Protein AF-0000000076531341 (afdb_homodimer)

Structure (mmCIF, N/CA/C/O backbone):
data_AF-0000000076531341-model_v1
#
loop_
_entity.id
_entity.type
_entity.pdbx_description
1 polymer 'Protein FAM180A'
#
loop_
_atom_site.group_PDB
_atom_site.id
_atom_site.type_symbol
_atom_site.label_atom_id
_atom_site.label_alt_id
_atom_site.label_comp_id
_atom_site.label_asym_id
_atom_site.label_entity_id
_atom_site.label_seq_id
_atom_site.pdbx_PDB_ins_code
_atom_site.Cartn_x
_atom_site.Cartn_y
_atom_site.Cartn_z
_atom_site.occupancy
_atom_site.B_iso_or_equiv
_atom_site.auth_seq_id
_atom_site.auth_comp_id
_atom_site.auth_asym_id
_atom_site.auth_atom_id
_atom_site.pdbx_PDB_model_num
ATOM 1 N N . MET A 1 1 ? -15.203 -14.797 -16.625 1 27.45 1 MET A N 1
ATOM 2 C CA . MET A 1 1 ? -15.539 -13.656 -15.781 1 27.45 1 MET A CA 1
ATOM 3 C C . MET A 1 1 ? -14.305 -13.125 -15.055 1 27.45 1 MET A C 1
ATOM 5 O O . MET A 1 1 ? -13.484 -13.906 -14.57 1 27.45 1 MET A O 1
ATOM 9 N N . PRO A 1 2 ? -13.742 -12.055 -15.398 1 36.19 2 PRO A N 1
ATOM 10 C CA . PRO A 1 2 ? -12.453 -11.633 -14.852 1 36.19 2 PRO A CA 1
ATOM 11 C C . PRO A 1 2 ? -12.398 -11.727 -13.328 1 36.19 2 PRO A C 1
ATOM 13 O O . PRO A 1 2 ? -13.398 -11.484 -12.656 1 36.19 2 PRO A O 1
ATOM 16 N N . LEU A 1 3 ? -11.82 -12.75 -12.789 1 38.12 3 LEU A N 1
ATOM 17 C CA . LEU A 1 3 ? -11.805 -13.102 -11.375 1 38.12 3 LEU A CA 1
ATOM 18 C C . LEU A 1 3 ? -11.609 -11.859 -10.508 1 38.12 3 LEU A C 1
ATOM 20 O O . LEU A 1 3 ? -10.703 -11.062 -10.758 1 38.12 3 LEU A O 1
ATOM 24 N N . ASN A 1 4 ? -12.711 -11.18 -10.305 1 45.56 4 ASN A N 1
ATOM 25 C CA . ASN A 1 4 ? -12.719 -10.148 -9.273 1 45.56 4 ASN A CA 1
ATOM 26 C C . ASN A 1 4 ? -12.055 -10.633 -7.988 1 45.56 4 ASN A C 1
ATOM 28 O O . ASN A 1 4 ? -12.664 -11.344 -7.195 1 45.56 4 ASN A O 1
ATOM 32 N N . PRO A 1 5 ? -10.875 -11.086 -8.062 1 47.47 5 PRO A N 1
ATOM 33 C CA . PRO A 1 5 ? -10.406 -11.781 -6.863 1 47.47 5 PRO A CA 1
ATOM 34 C C . PRO A 1 5 ? -10.688 -10.992 -5.582 1 47.47 5 PRO A C 1
ATOM 36 O O . PRO A 1 5 ? -10.055 -9.961 -5.336 1 47.47 5 PRO A O 1
ATOM 39 N N . VAL A 1 6 ? -11.914 -10.805 -5.375 1 51.41 6 VAL A N 1
ATOM 40 C CA . VAL A 1 6 ? -12.211 -10.383 -4.008 1 51.41 6 VAL A CA 1
ATOM 41 C C . VAL A 1 6 ? -11.289 -11.117 -3.029 1 51.41 6 VAL A C 1
ATOM 43 O O . VAL A 1 6 ? -11.328 -12.344 -2.939 1 51.41 6 VAL A O 1
ATOM 46 N N . LEU A 1 7 ? -10.156 -10.797 -2.963 1 53.03 7 LEU A N 1
ATOM 47 C CA . LEU A 1 7 ? -9.227 -11.383 -2.006 1 53.03 7 LEU A CA 1
ATOM 48 C C . LEU A 1 7 ? -9.812 -11.367 -0.597 1 53.03 7 LEU A C 1
ATOM 50 O O . LEU A 1 7 ? -9.266 -11.992 0.315 1 53.03 7 LEU A O 1
ATOM 54 N N . GLN A 1 8 ? -11.07 -10.664 -0.523 1 54.44 8 GLN A N 1
ATOM 55 C CA . GLN A 1 8 ? -11.562 -10.469 0.835 1 54.44 8 GLN A CA 1
ATOM 56 C C . GLN A 1 8 ? -12.43 -11.641 1.283 1 54.44 8 GLN A C 1
ATOM 58 O O . GLN A 1 8 ? -13.516 -11.445 1.827 1 54.44 8 GLN A O 1
ATOM 63 N N . SER A 1 9 ? -12.047 -12.82 0.971 1 56.94 9 SER A N 1
ATOM 64 C CA . SER A 1 9 ? -12.922 -13.828 1.565 1 56.94 9 SER A CA 1
ATOM 65 C C . SER A 1 9 ? -12.609 -14.023 3.045 1 56.94 9 SER A C 1
ATOM 67 O O . SER A 1 9 ? -13.523 -14.148 3.865 1 56.94 9 SER A O 1
ATOM 69 N N . SER A 1 10 ? -11.258 -14.172 3.363 1 60.06 10 SER A N 1
ATOM 70 C CA . SER A 1 10 ? -10.836 -14.281 4.754 1 60.06 10 SER A CA 1
ATOM 71 C C . SER A 1 10 ? -9.68 -13.344 5.059 1 60.06 10 SER A C 1
ATOM 73 O O . SER A 1 10 ? -8.969 -12.906 4.148 1 60.06 10 SER A O 1
ATOM 75 N N . LEU A 1 11 ? -9.711 -12.953 6.23 1 63.69 11 LEU A N 1
ATOM 76 C CA . LEU A 1 11 ? -8.594 -12.125 6.676 1 63.69 11 LEU A CA 1
ATOM 77 C C . LEU A 1 11 ? -7.262 -12.812 6.387 1 63.69 11 LEU A C 1
ATOM 79 O O . LEU A 1 11 ? -6.293 -12.156 5.992 1 63.69 11 LEU A O 1
ATOM 83 N N . GLU A 1 12 ? -7.309 -14.102 6.504 1 67.19 12 GLU A N 1
ATOM 84 C CA . GLU A 1 12 ? -6.094 -14.875 6.27 1 67.19 12 GLU A CA 1
ATOM 85 C C . GLU A 1 12 ? -5.621 -14.734 4.824 1 67.19 12 GLU A C 1
ATOM 87 O O . GLU A 1 12 ? -4.426 -14.609 4.566 1 67.19 12 GLU A O 1
ATOM 92 N N . GLU A 1 13 ? 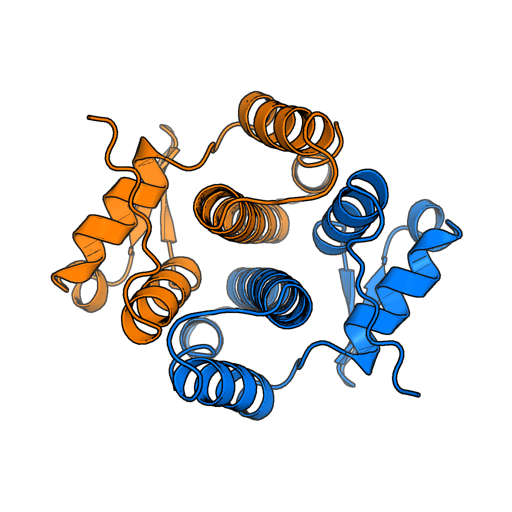-6.602 -14.719 4.008 1 70.25 13 GLU A N 1
ATOM 93 C CA . GLU A 1 13 ? -6.254 -14.594 2.596 1 70.25 13 GLU A CA 1
ATOM 94 C C . GLU A 1 13 ? -5.723 -13.203 2.279 1 70.25 13 GLU A C 1
ATOM 96 O O . GLU A 1 13 ? -4.77 -13.055 1.51 1 70.25 13 GLU A O 1
ATOM 101 N N . VAL A 1 14 ? -6.32 -12.281 2.904 1 68.19 14 VAL A N 1
ATOM 102 C CA . VAL A 1 14 ? -5.879 -10.906 2.707 1 68.19 14 VAL A CA 1
ATOM 103 C C . VAL A 1 14 ? -4.469 -10.727 3.27 1 68.19 14 VAL A C 1
ATOM 105 O O . VAL A 1 14 ? -3.607 -10.125 2.627 1 68.19 14 VAL A O 1
ATOM 108 N N . GLU A 1 15 ? -4.25 -11.32 4.371 1 74.06 15 GLU A N 1
ATOM 109 C CA . GLU A 1 15 ? -2.93 -11.266 4.992 1 74.06 15 GLU A CA 1
ATOM 110 C C . GLU A 1 15 ? -1.874 -11.922 4.113 1 74.06 15 GLU A C 1
ATOM 112 O O . GLU A 1 15 ? -0.758 -11.414 3.98 1 74.06 15 GLU A O 1
ATOM 117 N N . LEU A 1 16 ? -2.232 -13.031 3.578 1 76.38 16 LEU A N 1
ATOM 118 C CA . LEU A 1 16 ? -1.299 -13.727 2.697 1 76.38 16 LEU A CA 1
ATOM 119 C C . LEU A 1 16 ? -0.998 -12.891 1.459 1 76.38 16 LEU A C 1
ATOM 121 O O . LEU A 1 16 ? 0.148 -12.828 1.006 1 76.38 16 LEU A O 1
ATOM 125 N N . LEU A 1 17 ? -2.037 -12.203 0.944 1 74.81 17 LEU A N 1
ATOM 126 C CA . LEU A 1 17 ? -1.825 -11.344 -0.217 1 74.81 17 LEU A CA 1
ATOM 127 C C . LEU A 1 17 ? -0.854 -10.219 0.112 1 74.81 17 LEU A C 1
ATOM 129 O O . LEU A 1 17 ? 0.03 -9.898 -0.688 1 74.81 17 LEU A O 1
ATOM 133 N N . TYR A 1 18 ? -1.063 -9.789 1.271 1 75.62 18 TYR A N 1
ATOM 134 C CA . TYR A 1 18 ? -0.175 -8.711 1.699 1 75.62 18 TYR A CA 1
ATOM 135 C C . TYR A 1 18 ? 1.242 -9.227 1.917 1 75.62 18 TYR A C 1
ATOM 137 O O . TYR A 1 18 ? 2.215 -8.555 1.579 1 75.62 18 TYR A O 1
ATOM 145 N N . GLU A 1 19 ? 1.38 -10.383 2.418 1 79.25 19 GLU A N 1
ATOM 146 C CA . GLU A 1 19 ? 2.691 -11 2.594 1 79.25 19 GLU A CA 1
ATOM 147 C C . GLU A 1 19 ? 3.402 -11.172 1.255 1 79.25 19 GLU A C 1
ATOM 149 O O . GLU A 1 19 ? 4.602 -10.914 1.144 1 79.25 19 GLU A O 1
ATOM 154 N N . PHE A 1 20 ? 2.686 -11.648 0.313 1 82.81 20 PHE A N 1
ATOM 155 C CA . PHE A 1 20 ? 3.262 -11.828 -1.015 1 82.81 20 PHE A CA 1
ATOM 156 C C . PHE A 1 20 ? 3.693 -10.492 -1.602 1 82.81 20 PHE A C 1
ATOM 158 O O . PHE A 1 20 ? 4.75 -10.391 -2.227 1 82.81 20 PHE A O 1
ATOM 165 N N . LEU A 1 21 ? 2.902 -9.523 -1.338 1 79.69 21 LEU A N 1
ATOM 166 C CA . LEU A 1 21 ? 3.182 -8.203 -1.896 1 79.69 21 LEU A CA 1
ATOM 167 C C . LEU A 1 21 ? 4.453 -7.613 -1.293 1 79.69 21 LEU A C 1
ATOM 169 O O . LEU A 1 21 ? 5.207 -6.922 -1.979 1 79.69 21 LEU A O 1
ATOM 173 N N . LEU A 1 22 ? 4.652 -7.941 -0.034 1 83.56 22 LEU A N 1
ATOM 174 C CA . LEU A 1 22 ? 5.793 -7.367 0.672 1 83.56 22 LEU A CA 1
ATOM 175 C C . LEU A 1 22 ? 7.035 -8.234 0.493 1 83.56 22 LEU A C 1
ATOM 177 O O . LEU A 1 22 ? 8.148 -7.801 0.797 1 83.56 22 LEU A O 1
ATOM 181 N N . ALA A 1 23 ? 6.863 -9.445 -0.074 1 83.38 23 ALA A N 1
ATOM 182 C CA . ALA A 1 23 ? 8 -10.32 -0.34 1 83.38 23 ALA A CA 1
ATOM 183 C C . ALA A 1 23 ? 8.898 -9.734 -1.426 1 83.38 23 ALA A C 1
ATOM 185 O O . ALA A 1 23 ? 8.516 -8.789 -2.117 1 83.38 23 ALA A O 1
ATOM 186 N N . GLU A 1 24 ? 10.023 -10.25 -1.535 1 82.06 24 GLU A N 1
ATOM 187 C CA . GLU A 1 24 ? 10.875 -9.836 -2.645 1 82.06 24 GLU A CA 1
ATOM 188 C C . GLU A 1 24 ? 10.289 -10.258 -3.984 1 82.06 24 GLU A C 1
ATOM 190 O O . GLU A 1 24 ? 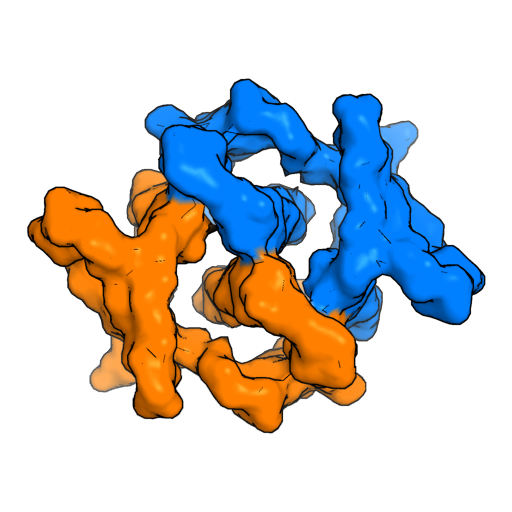10.055 -11.445 -4.219 1 82.06 24 GLU A O 1
ATOM 195 N N . LEU A 1 25 ? 9.961 -9.203 -4.746 1 85 25 LEU A N 1
ATOM 196 C CA . LEU A 1 25 ? 9.305 -9.453 -6.027 1 85 25 LEU A CA 1
ATOM 197 C C . LEU A 1 25 ? 10.273 -9.219 -7.184 1 85 25 LEU A C 1
ATOM 199 O O . LEU A 1 25 ? 11.18 -8.391 -7.082 1 85 25 LEU A O 1
ATOM 203 N N . ASP A 1 26 ? 10.102 -10.031 -8.141 1 87.75 26 ASP A N 1
ATOM 204 C CA . ASP A 1 26 ? 10.727 -9.766 -9.438 1 87.75 26 ASP A CA 1
ATOM 205 C C . ASP A 1 26 ? 9.711 -9.195 -10.422 1 87.75 26 ASP A C 1
ATOM 207 O O . ASP A 1 26 ? 8.609 -9.727 -10.562 1 87.75 26 ASP A O 1
ATOM 211 N N . ILE A 1 27 ? 10.086 -8.047 -10.891 1 89.5 27 ILE A N 1
ATOM 212 C CA . ILE A 1 27 ? 9.258 -7.445 -11.938 1 89.5 27 ILE A CA 1
ATOM 213 C C . ILE A 1 27 ? 10.016 -7.449 -13.258 1 89.5 27 ILE A C 1
ATOM 215 O O . ILE A 1 27 ? 11.023 -6.75 -13.414 1 89.5 27 ILE A O 1
ATOM 219 N N . SER A 1 28 ? 9.547 -8.188 -14.195 1 91.94 28 SER A N 1
ATOM 220 C CA . SER A 1 28 ? 10.219 -8.32 -15.484 1 91.94 28 SER A CA 1
ATOM 221 C C . SER A 1 28 ? 10.016 -7.078 -16.344 1 91.94 28 SER A C 1
ATOM 223 O O . SER A 1 28 ? 9.188 -6.219 -16.031 1 91.94 28 SER A O 1
ATOM 225 N N . PRO A 1 29 ? 10.711 -6.953 -17.406 1 91.31 29 PRO A N 1
ATOM 226 C CA . PRO A 1 29 ? 10.562 -5.801 -18.297 1 91.31 29 PRO A CA 1
ATOM 227 C C . PRO A 1 29 ? 9.156 -5.695 -18.891 1 91.31 29 PRO A C 1
ATOM 229 O O . PRO A 1 29 ? 8.703 -4.598 -19.219 1 91.31 29 PRO A O 1
ATOM 232 N N . ASP A 1 30 ? 8.492 -6.801 -19.031 1 92.81 30 ASP A N 1
ATOM 233 C CA . ASP A 1 30 ? 7.125 -6.793 -19.547 1 92.81 30 ASP A CA 1
ATOM 234 C C . ASP A 1 30 ? 6.121 -6.613 -18.406 1 92.81 30 ASP A C 1
ATOM 236 O O . ASP A 1 30 ? 4.926 -6.875 -18.578 1 92.81 30 ASP A O 1
ATOM 240 N N . LEU A 1 31 ? 6.637 -6.312 -17.234 1 91.06 31 LEU A N 1
ATOM 241 C CA . LEU A 1 31 ? 5.852 -5.922 -16.062 1 91.06 31 LEU A CA 1
ATOM 242 C C . LEU A 1 31 ? 5.137 -7.129 -15.453 1 91.06 31 LEU A C 1
ATOM 244 O O . LEU A 1 31 ? 4.094 -6.98 -14.82 1 91.06 31 LEU A O 1
ATOM 248 N N . GLN A 1 32 ? 5.742 -8.328 -15.773 1 93.94 32 GLN A N 1
ATOM 249 C CA . GLN A 1 32 ? 5.258 -9.516 -15.062 1 93.94 32 GLN A CA 1
ATOM 250 C C . GLN A 1 32 ? 5.84 -9.586 -13.656 1 93.94 32 GLN A C 1
ATOM 252 O O . GLN A 1 32 ? 7.051 -9.445 -13.477 1 93.94 32 GLN A O 1
ATOM 257 N N . ILE A 1 33 ? 4.895 -9.82 -12.695 1 91.44 33 ILE A N 1
ATOM 258 C CA . ILE A 1 33 ? 5.316 -9.875 -11.297 1 91.44 33 ILE A CA 1
ATOM 259 C C . ILE A 1 33 ? 5.422 -11.328 -10.844 1 91.44 33 ILE A C 1
ATOM 261 O O . ILE A 1 33 ? 4.52 -12.133 -11.094 1 91.44 33 ILE A O 1
ATOM 265 N N . SER A 1 34 ? 6.504 -11.609 -10.195 1 91.06 34 SER A N 1
ATOM 266 C CA . SER A 1 34 ? 6.715 -12.93 -9.617 1 91.06 34 SER A CA 1
ATOM 267 C C . SER A 1 34 ? 7.383 -12.836 -8.25 1 91.06 34 SER A C 1
ATOM 269 O O . SER A 1 34 ? 8.008 -11.82 -7.922 1 91.06 34 SER A O 1
ATOM 271 N N . ILE A 1 35 ? 7.164 -13.852 -7.465 1 88.25 35 ILE A N 1
ATOM 272 C CA . ILE A 1 35 ? 7.77 -13.938 -6.141 1 88.25 35 ILE A CA 1
ATOM 273 C C . ILE A 1 35 ? 9.164 -14.555 -6.25 1 88.25 35 ILE A C 1
ATOM 275 O O . ILE A 1 35 ? 9.328 -15.625 -6.832 1 88.25 35 ILE A O 1
ATOM 279 N N . LYS A 1 36 ? 10.133 -13.938 -5.723 1 86.44 36 LYS A N 1
ATOM 280 C CA . LYS A 1 36 ? 11.523 -14.375 -5.859 1 86.44 36 LYS A CA 1
ATOM 281 C C . LYS A 1 36 ? 11.773 -15.664 -5.078 1 86.44 36 LYS A C 1
ATOM 283 O O . LYS A 1 36 ? 12.453 -16.562 -5.562 1 86.44 36 LYS A O 1
ATOM 288 N N . ASP A 1 37 ? 11.203 -15.75 -3.949 1 85.19 37 ASP A N 1
ATOM 289 C CA . ASP A 1 37 ? 11.422 -16.922 -3.102 1 85.19 37 ASP A CA 1
ATOM 290 C C . ASP A 1 37 ? 10.648 -18.125 -3.623 1 85.19 37 ASP A C 1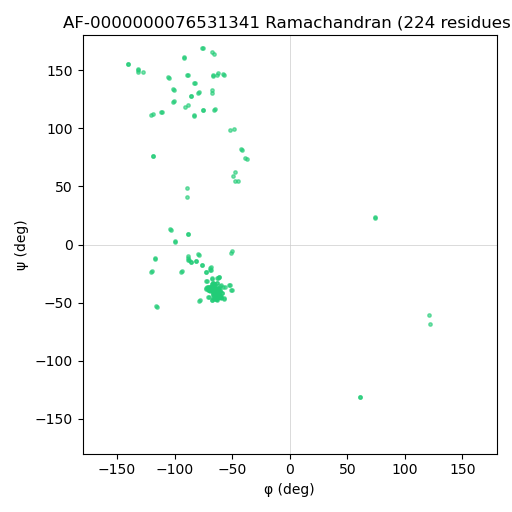
ATOM 292 O O . ASP A 1 37 ? 9.414 -18.141 -3.6 1 85.19 37 ASP A O 1
ATOM 296 N N . GLU A 1 38 ? 11.328 -19.109 -4.023 1 85.75 38 GLU A N 1
ATOM 297 C CA . GLU A 1 38 ? 10.734 -20.281 -4.648 1 85.75 38 GLU A CA 1
ATOM 298 C C . GLU A 1 38 ? 9.797 -21 -3.68 1 85.75 38 GLU A C 1
ATOM 300 O O . GLU A 1 38 ? 8.766 -21.531 -4.086 1 85.75 38 GLU A O 1
ATOM 305 N N . GLU A 1 39 ? 10.273 -21.031 -2.424 1 85.94 39 GLU A N 1
ATOM 306 C CA . GLU A 1 39 ? 9.445 -21.688 -1.419 1 85.94 39 GLU A CA 1
ATOM 307 C C . GLU A 1 39 ? 8.109 -20.969 -1.259 1 85.94 39 GLU A C 1
ATOM 309 O O . GLU A 1 39 ? 7.055 -21.609 -1.254 1 85.94 39 GLU A O 1
ATOM 314 N N . LEU A 1 40 ? 8.109 -19.688 -1.239 1 81.5 40 LEU A N 1
ATOM 315 C CA . LEU A 1 40 ? 6.887 -18.891 -1.148 1 81.5 40 LEU A CA 1
ATOM 316 C C . LEU A 1 40 ? 6.074 -18.984 -2.434 1 81.5 40 LEU A C 1
ATOM 318 O O . LEU A 1 40 ? 4.844 -19.094 -2.391 1 81.5 40 LEU A O 1
ATOM 322 N N . ALA A 1 41 ? 6.75 -19.031 -3.535 1 88.38 41 ALA A N 1
ATOM 323 C CA . ALA A 1 41 ? 6.102 -19.062 -4.84 1 88.38 41 ALA A CA 1
ATOM 324 C C . ALA A 1 41 ? 5.387 -20.391 -5.059 1 88.38 41 ALA A C 1
ATOM 326 O O . ALA A 1 41 ? 4.469 -20.484 -5.875 1 88.38 41 ALA A O 1
ATOM 327 N N . SER A 1 42 ? 5.781 -21.328 -4.32 1 88.25 42 SER A N 1
ATOM 328 C CA . SER A 1 42 ? 5.246 -22.672 -4.523 1 88.25 42 SER A CA 1
ATOM 329 C C . SER A 1 42 ? 3.961 -22.875 -3.73 1 88.25 42 SER A C 1
ATOM 331 O O . SER A 1 42 ? 3.246 -23.859 -3.945 1 88.25 42 SER A O 1
ATOM 333 N N . LEU A 1 43 ? 3.678 -22 -2.82 1 83.88 43 LEU A N 1
ATOM 334 C CA . LEU A 1 43 ? 2.441 -22.109 -2.053 1 83.88 43 LEU A CA 1
ATOM 335 C C . LEU A 1 43 ? 1.225 -22 -2.967 1 83.88 43 LEU A C 1
ATOM 337 O O . LEU A 1 43 ? 1.252 -21.281 -3.969 1 83.88 43 LEU A O 1
ATOM 341 N N . ARG A 1 44 ? 0.204 -22.672 -2.629 1 79.44 44 ARG A N 1
ATOM 342 C CA . ARG A 1 44 ? -1.018 -22.719 -3.426 1 79.44 44 ARG A CA 1
ATOM 343 C C . ARG A 1 44 ? -1.585 -21.312 -3.635 1 79.44 44 ARG A C 1
ATOM 345 O O . ARG A 1 44 ? -2.033 -20.984 -4.734 1 79.44 44 ARG A O 1
ATOM 352 N N . LYS A 1 45 ? -1.444 -20.484 -2.596 1 79.44 45 LYS A N 1
ATOM 353 C CA . LYS A 1 45 ? -2.053 -19.156 -2.652 1 79.44 45 LYS A CA 1
ATOM 354 C C . LYS A 1 45 ? -1.198 -18.188 -3.469 1 79.44 45 LYS A C 1
ATOM 356 O O . LYS A 1 45 ? -1.654 -17.109 -3.834 1 79.44 45 LYS A O 1
ATOM 361 N N . ALA A 1 46 ? -0.031 -18.609 -3.826 1 86.69 46 ALA A N 1
ATOM 362 C CA . ALA A 1 46 ? 0.846 -17.766 -4.625 1 86.69 46 ALA A CA 1
ATOM 363 C C . ALA A 1 46 ? 0.282 -17.547 -6.027 1 86.69 46 ALA A C 1
ATOM 365 O O . ALA A 1 46 ? 0.476 -16.5 -6.629 1 86.69 46 ALA A O 1
ATOM 366 N N . SER A 1 47 ? -0.434 -18.531 -6.461 1 86.19 47 SER A N 1
ATOM 367 C CA . SER A 1 47 ? -1.035 -18.422 -7.789 1 86.19 47 SER A CA 1
ATOM 368 C C . SER A 1 47 ? -2.094 -17.328 -7.832 1 86.19 47 SER A C 1
ATOM 370 O O . SER A 1 47 ? -2.16 -16.562 -8.797 1 86.19 47 SER A O 1
ATOM 372 N N . ASP A 1 48 ? -2.871 -17.281 -6.812 1 81 48 ASP A N 1
ATOM 373 C CA . ASP A 1 48 ? -3.879 -16.234 -6.723 1 81 48 ASP A CA 1
ATOM 374 C C . ASP A 1 48 ? -3.229 -14.852 -6.695 1 81 48 ASP A C 1
ATOM 376 O O . ASP A 1 48 ? -3.705 -13.922 -7.348 1 81 48 ASP A O 1
ATOM 380 N N . PHE A 1 49 ? -2.178 -14.789 -5.934 1 84 49 PHE A N 1
ATOM 381 C CA . PHE A 1 49 ? -1.441 -13.539 -5.859 1 84 49 PHE A CA 1
ATOM 382 C C . PHE A 1 49 ? -0.926 -13.125 -7.234 1 84 49 PHE A C 1
ATOM 384 O O . PHE A 1 49 ? -1.07 -11.977 -7.641 1 84 49 PHE A O 1
ATOM 391 N N . ARG A 1 50 ? -0.384 -14.086 -7.922 1 88.44 50 ARG A N 1
ATOM 392 C CA . ARG A 1 50 ? 0.154 -13.812 -9.25 1 88.44 50 ARG A CA 1
ATOM 393 C C . ARG A 1 50 ? -0.941 -13.336 -10.195 1 88.44 50 ARG A C 1
ATOM 395 O O . ARG A 1 50 ? -0.738 -12.391 -10.969 1 88.44 50 ARG A O 1
ATOM 402 N N . THR A 1 51 ? -2.029 -13.953 -10.055 1 87.12 51 THR A N 1
ATOM 403 C CA . THR A 1 51 ? -3.148 -13.586 -10.914 1 87.12 51 THR A CA 1
ATOM 404 C C . THR A 1 51 ? -3.629 -12.172 -10.602 1 87.12 51 THR A C 1
ATOM 406 O O . THR A 1 51 ? -3.854 -11.367 -11.508 1 87.12 51 THR A O 1
ATOM 409 N N . VAL A 1 52 ? -3.738 -11.844 -9.383 1 84.25 52 VAL A N 1
ATOM 410 C CA . VAL A 1 52 ? -4.207 -10.531 -8.977 1 84.25 52 VAL A CA 1
ATOM 411 C C . VAL A 1 52 ? -3.211 -9.461 -9.422 1 84.25 52 VAL A C 1
ATOM 413 O O . VAL A 1 52 ? -3.596 -8.453 -10.023 1 84.25 52 VAL A O 1
ATOM 416 N N . CYS A 1 53 ? -2.01 -9.734 -9.203 1 86.56 53 CYS A N 1
ATOM 417 C CA . CYS A 1 53 ? -0.978 -8.758 -9.516 1 86.56 53 CYS A CA 1
ATOM 418 C C . CYS A 1 53 ? -0.828 -8.578 -11.023 1 86.56 53 CYS A C 1
ATOM 420 O O . CYS A 1 53 ? -0.598 -7.469 -11.5 1 86.56 53 CYS A O 1
ATOM 422 N N . ASN A 1 54 ? -0.946 -9.633 -11.727 1 91.06 54 ASN A N 1
ATOM 423 C CA . ASN A 1 54 ? -0.609 -9.578 -13.148 1 91.06 54 ASN A CA 1
ATOM 424 C C . ASN A 1 54 ? -1.84 -9.297 -14.008 1 91.06 54 ASN A C 1
ATOM 426 O O . ASN A 1 54 ? -1.731 -8.695 -15.078 1 91.06 54 ASN A O 1
ATOM 430 N N . ASP A 1 55 ? -3.033 -9.625 -13.453 1 88.62 55 ASP A N 1
ATOM 431 C CA . ASP A 1 55 ? -4.199 -9.523 -14.32 1 88.62 55 ASP A CA 1
ATOM 432 C C . ASP A 1 55 ? -5.188 -8.484 -13.797 1 88.62 55 ASP A C 1
ATOM 434 O O . ASP A 1 55 ? -6.094 -8.062 -14.516 1 88.62 55 ASP A O 1
ATOM 438 N N . VAL A 1 56 ? -5.055 -7.988 -12.555 1 84.69 56 VAL A N 1
ATOM 439 C CA . VAL A 1 56 ? -6.109 -7.176 -11.953 1 84.69 56 VAL A CA 1
ATOM 440 C C . VAL A 1 56 ? -5.598 -5.762 -11.711 1 84.69 56 VAL A C 1
ATOM 442 O O . VAL A 1 56 ? -6.242 -4.785 -12.094 1 84.69 56 VAL A O 1
ATOM 445 N N . ILE A 1 57 ? -4.449 -5.594 -11.008 1 89.06 57 ILE A N 1
ATOM 446 C CA . ILE A 1 57 ? -4.012 -4.246 -10.641 1 89.06 57 ILE A CA 1
ATOM 447 C C . ILE A 1 57 ? -3.26 -3.617 -11.812 1 89.06 57 ILE A C 1
ATOM 449 O O . ILE A 1 57 ? -2.523 -4.301 -12.531 1 89.06 57 ILE A O 1
ATOM 453 N N . PRO A 1 58 ? -3.492 -2.371 -12.062 1 91.12 58 PRO A N 1
ATOM 454 C CA . PRO A 1 58 ? -2.707 -1.669 -13.086 1 91.12 58 PRO A CA 1
ATOM 455 C C . PRO A 1 58 ? -1.238 -1.515 -12.695 1 91.12 58 PRO A C 1
ATOM 457 O O . PRO A 1 58 ? -0.927 -1.312 -11.516 1 91.12 58 PRO A O 1
ATOM 460 N N . LYS A 1 59 ? -0.382 -1.592 -13.703 1 91.69 59 LYS A N 1
ATOM 461 C CA . LYS A 1 59 ? 1.046 -1.506 -13.406 1 91.69 59 LYS A CA 1
ATOM 462 C C . LYS A 1 59 ? 1.682 -0.314 -14.117 1 91.69 59 LYS A C 1
ATOM 464 O O . LYS A 1 59 ? 2.795 0.095 -13.781 1 91.69 59 LYS A O 1
ATOM 469 N N . ARG A 1 60 ? 1.074 0.163 -15.195 1 92.88 60 ARG A N 1
ATOM 470 C CA . ARG A 1 60 ? 1.561 1.336 -15.914 1 92.88 60 ARG A CA 1
ATOM 471 C C . ARG A 1 60 ? 0.964 2.617 -15.344 1 92.88 60 ARG A C 1
ATOM 473 O O . ARG A 1 60 ? -0.211 2.648 -14.969 1 92.88 60 ARG A O 1
ATOM 480 N N . ILE A 1 61 ? 1.779 3.564 -15.398 1 91.12 61 ILE A N 1
ATOM 481 C CA . ILE A 1 61 ? 1.411 4.828 -14.773 1 91.12 61 ILE A CA 1
ATOM 482 C C . ILE A 1 61 ? 0.103 5.34 -15.375 1 91.12 61 ILE A C 1
ATOM 484 O O . ILE A 1 61 ? -0.814 5.723 -14.648 1 91.12 61 ILE A O 1
ATOM 488 N N . PRO A 1 62 ? -0.118 5.363 -16.734 1 92.38 62 PRO A N 1
ATOM 489 C CA . PRO A 1 62 ? -1.396 5.863 -17.25 1 92.38 62 PRO A CA 1
ATOM 490 C C . PRO A 1 62 ? -2.592 5.066 -16.734 1 92.38 62 PRO A C 1
ATOM 492 O O . PRO A 1 62 ? -3.66 5.633 -16.484 1 92.38 62 PRO A O 1
ATOM 495 N N . ASP A 1 63 ? -2.406 3.777 -16.562 1 91.94 63 ASP A N 1
ATOM 496 C CA . ASP A 1 63 ? -3.49 2.934 -16.078 1 91.94 63 ASP A CA 1
ATOM 497 C C . ASP A 1 63 ? -3.756 3.193 -14.594 1 91.94 63 ASP A C 1
ATOM 499 O O . ASP A 1 63 ? -4.902 3.148 -14.148 1 91.94 63 ASP A O 1
ATOM 503 N N . ILE A 1 64 ? -2.758 3.398 -13.82 1 90.81 64 ILE A N 1
ATOM 504 C CA . ILE A 1 64 ? -2.889 3.729 -12.398 1 90.81 64 ILE A CA 1
ATOM 505 C C . ILE A 1 64 ? -3.656 5.039 -12.242 1 90.81 64 ILE A C 1
ATOM 507 O O . ILE A 1 64 ? -4.57 5.137 -11.422 1 90.81 64 ILE A O 1
ATOM 511 N N . ARG A 1 65 ? -3.359 5.984 -13.094 1 87.25 65 ARG A N 1
ATOM 512 C CA . ARG A 1 65 ? -4.047 7.273 -13.078 1 87.25 65 ARG A CA 1
ATOM 513 C C . ARG A 1 65 ? -5.52 7.113 -13.438 1 87.25 65 ARG A C 1
ATOM 515 O O . ARG A 1 65 ? -6.379 7.797 -12.875 1 87.25 65 ARG A O 1
ATOM 522 N N . ARG A 1 66 ? -5.77 6.207 -14.289 1 87.25 66 ARG A N 1
ATOM 523 C CA . ARG A 1 66 ? -7.152 5.945 -14.68 1 87.25 66 ARG A CA 1
ATOM 524 C C . ARG A 1 66 ? -7.941 5.344 -13.523 1 87.25 66 ARG A C 1
ATOM 526 O O . ARG A 1 66 ? -9.117 5.668 -13.328 1 87.25 66 ARG A O 1
ATOM 533 N N . LEU A 1 67 ? -7.285 4.445 -12.75 1 84.44 67 LEU A N 1
ATOM 534 C CA . LEU A 1 67 ? -7.918 3.885 -11.562 1 84.44 67 LEU A CA 1
ATOM 535 C C . LEU A 1 67 ? -8.273 4.984 -10.57 1 84.44 67 LEU A C 1
ATOM 537 O O . LEU A 1 67 ? -9.406 5.031 -10.07 1 84.44 67 LEU A O 1
ATOM 541 N N . SER A 1 68 ? -7.328 5.859 -10.367 1 80.12 68 SER A N 1
ATOM 542 C CA . SER A 1 68 ? -7.562 6.965 -9.445 1 80.12 68 SER A CA 1
ATOM 543 C C . SER A 1 68 ? -8.68 7.879 -9.945 1 80.12 68 SER A C 1
ATOM 545 O O . SER A 1 68 ? -9.531 8.305 -9.172 1 80.12 68 SER A O 1
ATOM 547 N N . ALA A 1 69 ? -8.672 8.125 -11.211 1 81.31 69 ALA A N 1
ATOM 548 C CA . ALA A 1 69 ? -9.703 8.977 -11.812 1 81.31 69 ALA A CA 1
ATOM 549 C C . ALA A 1 69 ? -11.086 8.336 -11.68 1 81.31 69 ALA A C 1
ATOM 551 O O . ALA A 1 69 ? -12.07 9.031 -11.414 1 81.31 69 ALA A O 1
ATOM 552 N N . SER A 1 70 ? -11.117 7.055 -11.836 1 78.88 70 SER A N 1
ATOM 553 C CA . SER A 1 70 ? -12.383 6.336 -11.75 1 78.88 70 SER A CA 1
ATOM 554 C C . SER A 1 70 ? -12.93 6.348 -10.328 1 78.88 70 SER A C 1
ATOM 556 O O . SER A 1 70 ? -14.148 6.453 -10.125 1 78.88 70 SER A O 1
ATOM 558 N N . LEU A 1 71 ? -12.109 6.273 -9.297 1 72.19 71 LEU A N 1
ATOM 559 C CA . LEU A 1 71 ? -12.508 6.301 -7.898 1 72.19 71 LEU A CA 1
ATOM 560 C C . LEU A 1 71 ? -13.078 7.668 -7.52 1 72.19 71 LEU A C 1
ATOM 562 O O . LEU A 1 71 ? -14.016 7.758 -6.73 1 72.19 71 LEU A O 1
ATOM 566 N N . SER A 1 72 ? -12.523 8.656 -8.172 1 69.56 72 SER A N 1
ATOM 567 C CA . SER A 1 72 ? -12.945 10.031 -7.879 1 69.56 72 SER A CA 1
ATOM 568 C C . SER A 1 72 ? -14.336 10.312 -8.43 1 69.56 72 SER A C 1
ATOM 570 O O . SER A 1 72 ? -15.031 11.203 -7.945 1 69.56 72 SER A O 1
ATOM 572 N N . SER A 1 73 ? -14.648 9.555 -9.383 1 69.44 73 SER A N 1
ATOM 573 C CA . SER A 1 73 ? -15.938 9.789 -10.031 1 69.44 73 SER A CA 1
ATOM 574 C C . SER A 1 73 ? -17.078 9.156 -9.242 1 69.44 73 SER A C 1
ATOM 576 O O . SER A 1 73 ? -18.25 9.445 -9.5 1 69.44 73 SER A O 1
ATOM 578 N N . HIS A 1 74 ? -16.844 8.273 -8.289 1 61.03 74 HIS A N 1
ATOM 579 C CA . HIS A 1 74 ? -17.859 7.637 -7.461 1 61.03 74 HIS A CA 1
ATOM 580 C C . HIS A 1 74 ? -17.656 7.98 -5.988 1 61.03 74 HIS A C 1
ATOM 582 O O . HIS A 1 74 ? -17.203 7.141 -5.207 1 61.03 74 HIS A O 1
ATOM 588 N N . PRO A 1 75 ? -18.094 9.289 -5.695 1 56.41 75 PRO A N 1
ATOM 589 C CA . PRO A 1 75 ? -17.891 9.75 -4.32 1 56.41 75 PRO A CA 1
ATOM 590 C C . PRO A 1 75 ? -18.766 9 -3.311 1 56.41 75 PRO A C 1
ATOM 592 O O . PRO A 1 75 ? -19.891 8.625 -3.617 1 56.41 75 PRO A O 1
ATOM 595 N N . GLY A 1 76 ? -18.219 8.562 -2.229 1 56.56 76 GLY A N 1
ATOM 596 C CA . GLY A 1 76 ? -19 8.109 -1.089 1 56.56 76 GLY A CA 1
ATOM 597 C C . GLY A 1 76 ? -18.703 6.68 -0.69 1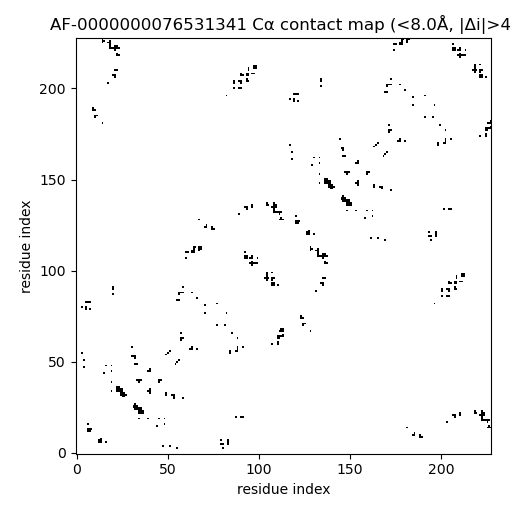 56.56 76 GLY A C 1
ATOM 598 O O . GLY A 1 76 ? -18.469 6.391 0.487 1 56.56 76 GLY A O 1
ATOM 599 N N . VAL A 1 77 ? -19.109 5.691 -1.584 1 57.69 77 VAL A N 1
ATOM 600 C CA . VAL A 1 77 ? -19.016 4.324 -1.084 1 57.69 77 VAL A CA 1
ATOM 601 C C . VAL A 1 77 ? -18.047 3.523 -1.949 1 57.69 77 VAL A C 1
ATOM 603 O O . VAL A 1 77 ? -18.156 3.535 -3.178 1 57.69 77 VAL A O 1
ATOM 606 N N . LEU A 1 78 ? -16.969 3.172 -1.35 1 60.78 78 LEU A N 1
ATOM 607 C CA . LEU A 1 78 ? -16.094 2.273 -2.092 1 60.78 78 LEU A CA 1
ATOM 608 C C . LEU A 1 78 ? -16.469 0.817 -1.843 1 60.78 78 LEU A C 1
ATOM 610 O O . LEU A 1 78 ? -16.688 0.414 -0.698 1 60.78 78 LEU A O 1
ATOM 614 N N . LYS A 1 79 ? -16.797 0.27 -2.988 1 68.06 79 LYS A N 1
ATOM 615 C CA . LYS A 1 79 ? -16.984 -1.177 -2.904 1 68.06 79 LYS A CA 1
ATOM 616 C C . LYS A 1 79 ? -15.719 -1.86 -2.387 1 68.06 79 LYS A C 1
ATOM 618 O O . LYS A 1 79 ? -14.609 -1.338 -2.547 1 68.06 79 LYS A O 1
ATOM 623 N N . LYS A 1 80 ? -15.883 -2.854 -1.706 1 66.62 80 LYS A N 1
ATOM 624 C CA . LYS A 1 80 ? -14.781 -3.623 -1.136 1 66.62 80 LYS A CA 1
ATOM 625 C C . LYS A 1 80 ? -13.742 -3.977 -2.203 1 66.62 80 LYS A C 1
ATOM 627 O O . LYS A 1 80 ? -12.539 -3.896 -1.958 1 66.62 80 LYS A O 1
ATOM 632 N N . GLU A 1 81 ? -14.312 -4.289 -3.365 1 68.56 81 GLU A N 1
ATOM 633 C CA . GLU A 1 81 ? -13.43 -4.668 -4.465 1 68.56 81 GLU A CA 1
ATOM 634 C C . GLU A 1 81 ? -12.57 -3.494 -4.91 1 68.56 81 GLU A C 1
ATOM 636 O O . GLU A 1 81 ? -11.391 -3.668 -5.223 1 68.56 81 GLU A O 1
ATOM 641 N N . ASP A 1 82 ? -13.164 -2.4 -4.887 1 70.25 82 ASP A N 1
ATOM 642 C CA . ASP A 1 82 ? -12.43 -1.203 -5.277 1 70.25 82 ASP A CA 1
ATOM 643 C C . ASP A 1 82 ? -11.398 -0.816 -4.215 1 70.25 82 ASP A C 1
ATOM 645 O O . ASP A 1 82 ? -10.297 -0.374 -4.543 1 70.25 82 ASP A O 1
ATOM 649 N N . PHE A 1 83 ? -11.789 -1.138 -3.064 1 69.31 83 PHE A N 1
ATOM 650 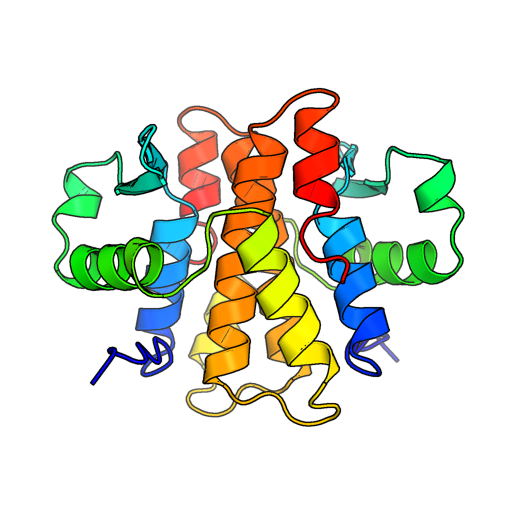C CA . PHE A 1 83 ? -10.867 -0.877 -1.967 1 69.31 83 PHE A CA 1
ATOM 651 C C . PHE A 1 83 ? -9.633 -1.771 -2.072 1 69.31 83 PHE A C 1
ATOM 653 O O . PHE A 1 83 ? -8.5 -1.285 -2.018 1 69.31 83 PHE A O 1
ATOM 660 N N . GLU A 1 84 ? -9.883 -2.998 -2.287 1 70.56 84 GLU A N 1
ATOM 661 C CA . GLU A 1 84 ? -8.781 -3.949 -2.363 1 70.56 84 GLU A CA 1
ATOM 662 C C . GLU A 1 84 ? -7.871 -3.645 -3.549 1 70.56 84 GLU A C 1
ATOM 664 O O . GLU A 1 84 ? -6.645 -3.646 -3.414 1 70.56 84 GLU A O 1
ATOM 669 N N . ARG A 1 85 ? -8.5 -3.32 -4.641 1 76.69 85 ARG A N 1
ATOM 670 C CA . ARG A 1 85 ? -7.75 -2.977 -5.844 1 76.69 85 ARG A CA 1
ATOM 671 C C . ARG A 1 85 ? -6.902 -1.728 -5.621 1 76.69 85 ARG A C 1
ATOM 673 O O . ARG A 1 85 ? -5.742 -1.678 -6.031 1 76.69 85 ARG A O 1
ATOM 680 N N . THR A 1 86 ? -7.488 -0.864 -4.957 1 78.94 86 THR A N 1
ATOM 681 C CA . THR A 1 86 ? -6.777 0.382 -4.688 1 78.94 86 THR A CA 1
ATOM 682 C C . THR A 1 86 ? -5.633 0.152 -3.705 1 78.94 86 THR A C 1
ATOM 684 O O . THR A 1 86 ? -4.512 0.618 -3.928 1 78.94 86 THR A O 1
ATOM 687 N N . ALA A 1 87 ? -5.93 -0.619 -2.627 1 78.5 87 ALA A N 1
ATOM 688 C CA . ALA A 1 87 ? -4.902 -0.884 -1.619 1 78.5 87 ALA A CA 1
ATOM 689 C C . ALA A 1 87 ? -3.713 -1.618 -2.227 1 78.5 87 ALA A C 1
ATOM 691 O O . ALA A 1 87 ? -2.561 -1.253 -1.984 1 78.5 87 ALA A O 1
ATOM 692 N N . LEU A 1 88 ? -3.926 -2.549 -3.111 1 82 88 LEU A N 1
ATOM 693 C CA . LEU A 1 88 ? -2.861 -3.322 -3.74 1 82 88 LEU A CA 1
ATOM 694 C C . LEU A 1 88 ? -2.088 -2.469 -4.738 1 82 88 LEU A C 1
ATOM 696 O O . LEU A 1 88 ? -0.865 -2.588 -4.852 1 82 88 LEU A O 1
ATOM 700 N N . THR A 1 89 ? -2.775 -1.64 -5.41 1 86.44 89 THR A N 1
ATOM 701 C CA . THR A 1 89 ? -2.113 -0.726 -6.332 1 86.44 89 THR A CA 1
ATOM 702 C C . THR A 1 89 ? -1.222 0.255 -5.574 1 86.44 89 THR A C 1
ATOM 704 O O . THR A 1 89 ? -0.115 0.567 -6.02 1 86.44 89 THR A O 1
ATOM 707 N N . LEU A 1 90 ? -1.748 0.661 -4.484 1 86.12 90 LEU A N 1
ATOM 708 C CA . LEU A 1 90 ? -0.958 1.573 -3.664 1 86.12 90 LEU A CA 1
ATOM 709 C C . LEU A 1 90 ? 0.317 0.896 -3.172 1 86.12 90 LEU A C 1
ATOM 711 O O . LEU A 1 90 ? 1.394 1.496 -3.199 1 86.12 90 LEU A O 1
ATOM 715 N N . ALA A 1 91 ? 0.181 -0.3 -2.666 1 86.12 91 ALA A N 1
ATOM 716 C CA . ALA A 1 91 ? 1.363 -1.037 -2.229 1 86.12 91 ALA A CA 1
ATOM 717 C C . ALA A 1 91 ? 2.346 -1.229 -3.379 1 86.12 91 ALA A C 1
ATOM 719 O O . ALA A 1 91 ? 3.555 -1.046 -3.209 1 86.12 91 ALA A O 1
ATOM 720 N N . TYR A 1 92 ? 1.832 -1.539 -4.555 1 87.62 92 TYR A N 1
ATOM 721 C CA . TYR A 1 92 ? 2.664 -1.703 -5.742 1 87.62 92 TYR A CA 1
ATOM 722 C C . TYR A 1 92 ? 3.406 -0.414 -6.07 1 87.62 92 TYR A C 1
ATOM 724 O O . TYR A 1 92 ? 4.613 -0.434 -6.332 1 87.62 92 TYR A O 1
ATOM 732 N N . THR A 1 93 ? 2.715 0.666 -6.016 1 90.69 93 THR A N 1
ATOM 733 C CA . THR A 1 93 ? 3.291 1.957 -6.371 1 90.69 93 THR A CA 1
ATOM 734 C C . THR A 1 93 ? 4.324 2.393 -5.336 1 90.69 93 THR A C 1
ATOM 736 O O . THR A 1 93 ? 5.355 2.967 -5.688 1 90.69 93 THR A O 1
ATOM 739 N N . ALA A 1 94 ? 4.016 2.115 -4.051 1 90 94 ALA A N 1
ATOM 740 C CA . ALA A 1 94 ? 4.98 2.434 -3.004 1 90 94 ALA A CA 1
ATOM 741 C C . ALA A 1 94 ? 6.277 1.651 -3.199 1 90 94 ALA A C 1
ATOM 743 O O . ALA A 1 94 ? 7.371 2.199 -3.039 1 90 94 ALA A O 1
ATOM 744 N N . TYR A 1 95 ? 6.152 0.402 -3.643 1 85.62 95 TYR A N 1
ATOM 745 C CA . TYR A 1 95 ? 7.305 -0.457 -3.908 1 85.62 95 TYR A CA 1
ATOM 746 C C . TYR A 1 95 ? 8.125 0.079 -5.074 1 85.62 95 TYR A C 1
ATOM 748 O O . TYR A 1 95 ? 9.352 0.192 -4.977 1 85.62 95 TYR A O 1
ATOM 756 N N . ARG A 1 96 ? 7.434 0.448 -6.141 1 86.69 96 ARG A N 1
ATOM 757 C CA . ARG A 1 96 ? 8.102 0.982 -7.324 1 86.69 96 ARG A CA 1
ATOM 758 C C . ARG A 1 96 ? 8.797 2.303 -7.012 1 86.69 96 ARG A C 1
ATOM 760 O O . ARG A 1 96 ? 9.891 2.568 -7.508 1 86.69 96 ARG A O 1
ATOM 767 N N . THR A 1 97 ? 8.117 3.084 -6.219 1 89.94 97 THR A N 1
ATOM 768 C CA . THR A 1 97 ? 8.68 4.379 -5.848 1 89.94 97 THR A CA 1
ATOM 769 C C . THR A 1 97 ? 9.961 4.195 -5.043 1 89.94 97 THR A C 1
ATOM 771 O O . THR A 1 97 ? 10.969 4.859 -5.309 1 89.94 97 THR A O 1
ATOM 774 N N . ALA A 1 98 ? 9.906 3.309 -4.074 1 85.75 98 ALA A N 1
ATOM 775 C CA . ALA A 1 98 ? 11.062 3.076 -3.209 1 85.75 98 ALA A CA 1
ATOM 776 C C . ALA A 1 98 ? 12.25 2.539 -4.008 1 85.75 98 ALA A C 1
ATOM 778 O O . ALA A 1 98 ? 13.398 2.83 -3.691 1 85.75 98 ALA A O 1
ATOM 779 N N . LEU A 1 99 ? 11.961 1.81 -5.129 1 85 99 LEU A N 1
ATOM 780 C CA . LEU A 1 99 ? 13 1.199 -5.945 1 85 99 LEU A CA 1
ATOM 781 C C . LEU A 1 99 ? 13.547 2.191 -6.969 1 85 99 LEU A C 1
ATOM 783 O O . LEU A 1 99 ? 14.602 1.966 -7.559 1 85 99 LEU A O 1
ATOM 787 N N . SER A 1 100 ? 12.758 3.262 -7.121 1 86 100 SER A N 1
ATOM 788 C CA . SER A 1 100 ? 13.102 4.227 -8.164 1 86 100 SER A CA 1
ATOM 789 C C . SER A 1 100 ? 14 5.332 -7.617 1 86 100 SER A C 1
ATOM 791 O O . SER A 1 100 ? 14.156 5.473 -6.402 1 86 100 SER A O 1
ATOM 793 N N . GLN A 1 101 ? 14.672 6.016 -8.555 1 85.31 101 GLN A N 1
ATOM 794 C CA . GLN A 1 101 ? 15.555 7.113 -8.188 1 85.31 101 GLN A CA 1
ATOM 795 C C . GLN A 1 101 ? 15.289 8.344 -9.047 1 85.31 101 GLN A C 1
ATOM 797 O O . GLN A 1 101 ? 14.688 8.242 -10.117 1 85.31 101 GLN A O 1
ATOM 802 N N . GLY A 1 102 ? 15.539 9.539 -8.492 1 83.5 102 GLY A N 1
ATOM 803 C CA . GLY A 1 102 ? 15.477 10.781 -9.242 1 83.5 102 GLY A CA 1
ATOM 804 C C . GLY A 1 102 ? 14.109 11.062 -9.82 1 83.5 102 GLY A C 1
ATOM 805 O O . GLY A 1 102 ? 13.102 11.016 -9.109 1 83.5 102 GLY A O 1
ATOM 806 N N . HIS A 1 103 ? 14.164 11.406 -11.141 1 82.44 103 HIS A N 1
ATOM 807 C CA . HIS A 1 103 ? 12.953 11.82 -11.828 1 82.44 103 HIS A CA 1
ATOM 808 C C . HIS A 1 103 ? 11.93 10.695 -11.883 1 82.44 103 HIS A C 1
ATOM 810 O O . HIS A 1 103 ? 10.727 10.93 -11.758 1 82.44 103 HIS A O 1
ATOM 816 N N . GLN A 1 104 ? 12.398 9.422 -11.977 1 82 104 GLN A N 1
ATOM 817 C CA . GLN A 1 104 ? 11.492 8.273 -12.023 1 82 104 GLN A CA 1
ATOM 818 C C . GLN A 1 104 ? 10.734 8.125 -10.711 1 82 104 GLN A C 1
ATOM 820 O O . GLN A 1 104 ? 9.555 7.762 -10.703 1 82 104 GLN A O 1
ATOM 825 N N . LYS A 1 105 ? 11.344 8.453 -9.648 1 84.69 105 LYS A N 1
ATOM 826 C CA . LYS A 1 105 ? 10.68 8.406 -8.344 1 84.69 105 LYS A CA 1
ATOM 827 C C . LYS A 1 105 ? 9.547 9.422 -8.273 1 84.69 105 LYS A C 1
ATOM 829 O O . LYS A 1 105 ? 8.469 9.125 -7.75 1 84.69 105 LYS A O 1
ATOM 834 N N . ASP A 1 106 ? 9.773 10.516 -8.922 1 83.06 106 ASP A N 1
ATOM 835 C CA . ASP A 1 106 ? 8.75 11.555 -8.938 1 83.06 106 ASP A CA 1
ATOM 836 C C . ASP A 1 106 ? 7.539 11.125 -9.758 1 83.06 106 ASP A C 1
ATOM 838 O O . ASP A 1 106 ? 6.398 11.414 -9.391 1 83.06 106 ASP A O 1
ATOM 842 N N . ILE A 1 107 ? 7.84 10.523 -10.766 1 85.56 107 ILE A N 1
ATOM 843 C CA . ILE A 1 107 ? 6.777 10.055 -11.648 1 85.56 107 ILE A CA 1
ATOM 844 C C . ILE A 1 107 ? 5.906 9.039 -10.922 1 85.56 107 ILE A C 1
ATOM 846 O O . ILE A 1 107 ? 4.68 9.125 -10.953 1 85.56 107 ILE A O 1
ATOM 850 N N . TRP A 1 108 ? 6.566 8.078 -10.195 1 88.38 108 TRP A N 1
ATOM 851 C CA . TRP A 1 108 ? 5.844 7.059 -9.445 1 88.38 108 TRP A CA 1
ATOM 852 C C . TRP A 1 108 ? 5.059 7.676 -8.297 1 88.38 108 TRP A C 1
ATOM 854 O O . TRP A 1 108 ? 3.912 7.305 -8.047 1 88.38 108 TRP A O 1
ATOM 864 N N . ALA A 1 109 ? 5.629 8.695 -7.688 1 85.38 109 ALA A N 1
ATOM 865 C CA . ALA A 1 109 ? 4.988 9.336 -6.539 1 85.38 109 ALA A CA 1
ATOM 866 C C . ALA A 1 109 ? 3.729 10.086 -6.965 1 85.38 109 ALA A C 1
ATOM 868 O O . ALA A 1 109 ? 2.783 10.211 -6.184 1 85.38 109 ALA A O 1
ATOM 869 N N . GLU A 1 110 ? 3.674 10.414 -8.227 1 83.88 110 GLU A N 1
ATOM 870 C CA . GLU A 1 110 ? 2.549 11.211 -8.711 1 83.88 110 GLU A CA 1
ATOM 871 C C . GLU A 1 110 ? 1.551 10.352 -9.477 1 83.88 110 GLU A C 1
ATOM 873 O O . GLU A 1 110 ? 0.588 10.867 -10.047 1 83.88 110 GLU A O 1
ATOM 878 N N . SER A 1 111 ? 1.718 9.109 -9.328 1 85.31 111 SER A N 1
ATOM 879 C CA . SER A 1 111 ? 0.945 8.234 -10.203 1 85.31 111 SER A CA 1
ATOM 880 C C . SER A 1 111 ? -0.509 8.141 -9.75 1 85.31 111 SER A C 1
ATOM 882 O O . SER A 1 111 ? -1.385 7.766 -10.531 1 85.31 111 SER A O 1
ATOM 884 N N . LEU A 1 112 ? -0.879 8.484 -8.578 1 77.19 112 LEU A N 1
ATOM 885 C CA . LEU A 1 112 ? -2.25 8.359 -8.094 1 77.19 112 LEU A CA 1
ATOM 886 C C . LEU A 1 112 ? -2.975 9.703 -8.172 1 77.19 112 LEU A C 1
ATOM 888 O O . LEU A 1 112 ? -4.133 9.805 -7.758 1 77.19 112 LEU A O 1
ATOM 892 N N . ARG A 1 113 ? -2.242 10.695 -8.703 1 73.38 113 ARG A N 1
ATOM 893 C CA . ARG A 1 113 ? -2.885 11.984 -8.914 1 73.38 113 ARG A CA 1
ATOM 894 C C . ARG A 1 113 ? -3.668 12.008 -10.219 1 73.38 113 ARG A C 1
ATOM 896 O O . ARG A 1 113 ? -3.154 11.602 -11.266 1 73.38 113 ARG A O 1
ATOM 903 N N . SER A 1 114 ? -4.961 12.062 -10.078 1 62.16 114 SER A N 1
ATOM 904 C CA . SER A 1 114 ? -5.727 12.219 -11.305 1 62.16 114 SER A CA 1
ATOM 905 C C . SER A 1 114 ? -5.582 13.625 -11.875 1 62.16 114 SER A C 1
ATOM 907 O O . SER A 1 114 ? -5.332 14.578 -11.133 1 62.16 114 SER A O 1
ATOM 909 N N . MET B 1 1 ? -9.922 13.562 21.453 1 27.11 1 MET B N 1
ATOM 910 C CA . MET B 1 1 ? -10.516 12.469 20.688 1 27.11 1 MET B CA 1
ATOM 911 C C . MET B 1 1 ? -9.562 11.977 19.609 1 27.11 1 MET B C 1
ATOM 913 O O . MET B 1 1 ? -8.914 12.781 18.922 1 27.11 1 MET B O 1
ATOM 917 N N . PRO B 1 2 ? -8.961 10.891 19.688 1 36.06 2 PRO B N 1
ATOM 918 C CA . PRO B 1 2 ? -7.883 10.5 18.781 1 36.06 2 PRO B CA 1
ATOM 919 C C . PRO B 1 2 ? -8.266 10.641 17.312 1 36.06 2 PRO B C 1
ATOM 921 O O . PRO B 1 2 ? -9.422 10.414 16.953 1 36.06 2 PRO B O 1
ATOM 924 N N . LEU B 1 3 ? -7.887 11.695 16.656 1 38.53 3 LEU B N 1
ATOM 925 C CA . LEU B 1 3 ? -8.297 12.125 15.328 1 38.53 3 LEU B CA 1
ATOM 926 C C . LEU B 1 3 ? -8.352 10.938 14.375 1 38.53 3 LEU B C 1
ATOM 928 O O . LEU B 1 3 ? -7.395 10.164 14.281 1 38.53 3 LEU B O 1
ATOM 932 N N . ASN B 1 4 ? -9.469 10.242 14.469 1 45.66 4 ASN B N 1
ATOM 933 C CA . ASN B 1 4 ? -9.758 9.227 13.461 1 45.66 4 ASN B CA 1
ATOM 934 C C . ASN B 1 4 ? -9.547 9.766 12.047 1 45.66 4 ASN B C 1
ATOM 936 O O . ASN B 1 4 ? -10.406 10.453 11.508 1 45.66 4 ASN B O 1
ATOM 940 N N . PRO B 1 5 ? -8.43 10.281 11.766 1 47.72 5 PRO B N 1
ATOM 941 C CA . PRO B 1 5 ? -8.398 11.016 10.492 1 47.72 5 PRO B CA 1
ATOM 942 C C . PRO B 1 5 ? -8.992 10.211 9.336 1 47.72 5 PRO B C 1
ATOM 944 O O . PRO B 1 5 ? -8.352 9.289 8.828 1 47.72 5 PRO B O 1
ATOM 947 N N . VAL B 1 6 ? -10.188 9.875 9.539 1 51.41 6 VAL B N 1
ATOM 948 C CA . VAL B 1 6 ? -10.859 9.398 8.328 1 51.41 6 VAL B CA 1
ATOM 949 C C . VAL B 1 6 ? -10.43 10.242 7.133 1 51.41 6 VAL B C 1
ATOM 951 O O . VAL B 1 6 ? -10.68 11.453 7.094 1 51.41 6 VAL B O 1
ATOM 954 N N . LEU B 1 7 ? -9.352 10.094 6.66 1 52.31 7 LEU B N 1
ATOM 955 C CA . LEU B 1 7 ? -8.898 10.812 5.477 1 52.31 7 LEU B CA 1
ATOM 956 C C . LEU B 1 7 ? -9.922 10.695 4.348 1 52.31 7 LEU B C 1
ATOM 958 O O . LEU B 1 7 ? -9.828 11.406 3.346 1 52.31 7 LEU B O 1
ATOM 962 N N . GLN B 1 8 ? -11.008 9.781 4.648 1 54.12 8 GLN B N 1
ATOM 963 C CA . GLN B 1 8 ? -11.859 9.523 3.49 1 54.12 8 GLN B CA 1
ATOM 964 C C . GLN B 1 8 ? -13 10.531 3.406 1 54.12 8 GLN B C 1
ATOM 966 O O . GLN B 1 8 ? -14.164 10.18 3.605 1 54.12 8 GLN B O 1
ATOM 971 N N . SER B 1 9 ? -12.75 11.781 3.518 1 57.16 9 SER B N 1
ATOM 972 C CA . SER B 1 9 ? -13.914 12.633 3.266 1 57.16 9 SER B CA 1
ATOM 973 C C . SER B 1 9 ? -14.172 12.789 1.771 1 57.16 9 SER B C 1
ATOM 975 O O . SER B 1 9 ? -15.312 12.711 1.322 1 57.16 9 SER B O 1
ATOM 977 N N . SER B 1 10 ? -13.055 13.133 1.008 1 60.31 10 SER B N 1
ATOM 978 C CA . SER B 1 10 ? -13.156 13.25 -0.443 1 60.31 10 SER B CA 1
ATOM 979 C C . SER B 1 10 ? -12.094 12.414 -1.142 1 60.31 10 SER B C 1
ATOM 981 O O . SER B 1 10 ? -11.07 12.07 -0.539 1 60.31 10 SER B O 1
ATOM 983 N N . LEU B 1 11 ? -12.492 11.992 -2.24 1 63.75 11 LEU B N 1
ATOM 984 C CA . LEU B 1 11 ? -11.531 11.258 -3.055 1 63.75 11 LEU B CA 1
ATOM 985 C C . LEU B 1 11 ? -10.242 12.062 -3.221 1 63.75 11 LEU B C 1
ATOM 987 O O . LEU B 1 11 ? -9.148 11.5 -3.197 1 63.75 11 LEU B O 1
ATOM 991 N N . GLU B 1 12 ? -10.438 13.336 -3.297 1 67.44 12 GLU B N 1
ATOM 992 C CA . GLU B 1 12 ? -9.281 14.211 -3.467 1 67.44 12 GLU B CA 1
ATOM 993 C C . GLU B 1 12 ? -8.344 14.125 -2.268 1 67.44 12 GLU B C 1
ATOM 995 O O . GLU B 1 12 ? -7.121 14.109 -2.432 1 67.44 12 GLU B O 1
ATOM 1000 N N . GLU B 1 13 ? -8.984 14.023 -1.171 1 70.44 13 GLU B N 1
ATOM 1001 C CA . GLU B 1 13 ? -8.172 13.938 0.04 1 70.44 13 GLU B CA 1
ATOM 1002 C C . GLU B 1 13 ? -7.445 12.602 0.123 1 70.44 13 GLU B C 1
ATOM 1004 O O . GLU B 1 13 ? -6.281 12.539 0.524 1 70.44 13 GLU B O 1
ATOM 1009 N N . VAL B 1 14 ? -8.141 11.625 -0.301 1 68.31 14 VAL B N 1
ATOM 1010 C CA . VAL B 1 14 ? -7.535 10.297 -0.304 1 68.31 14 VAL B CA 1
ATOM 1011 C C . VAL B 1 14 ? -6.387 10.25 -1.309 1 68.31 14 VAL B C 1
ATOM 1013 O O . VAL B 1 14 ? -5.309 9.734 -1.006 1 68.31 14 VAL B O 1
ATOM 1016 N N . GLU B 1 15 ? -6.598 10.852 -2.404 1 74.12 15 GLU B N 1
ATOM 1017 C CA . GLU B 1 15 ? -5.559 10.914 -3.428 1 74.12 15 GLU B CA 1
ATOM 1018 C C . GLU B 1 15 ? -4.332 11.672 -2.928 1 74.12 15 GLU B C 1
ATOM 1020 O O . GLU B 1 15 ? -3.197 11.266 -3.191 1 74.12 15 GLU B O 1
ATOM 1025 N N . LEU B 1 16 ? -4.59 12.734 -2.27 1 76.56 16 LEU B N 1
ATOM 1026 C CA . LEU B 1 16 ? -3.479 13.508 -1.729 1 76.56 16 LEU B CA 1
ATOM 1027 C C . LEU B 1 16 ? -2.711 12.703 -0.685 1 76.56 16 LEU B C 1
ATOM 1029 O O . LEU B 1 16 ? -1.479 12.75 -0.641 1 76.56 16 LEU B O 1
ATOM 1033 N N . LEU B 1 17 ? -3.455 11.938 0.119 1 74.56 17 LEU B N 1
ATOM 1034 C CA . LEU B 1 17 ? -2.795 11.102 1.118 1 74.56 17 LEU B CA 1
ATOM 1035 C C . LEU B 1 17 ? -1.892 10.07 0.454 1 74.56 17 LEU B C 1
ATOM 1037 O O . LEU B 1 17 ? -0.766 9.844 0.903 1 74.56 17 LEU B O 1
ATOM 1041 N N . TYR B 1 18 ? -2.426 9.617 -0.58 1 75.12 18 TYR B N 1
ATOM 1042 C CA . TYR B 1 18 ? -1.643 8.617 -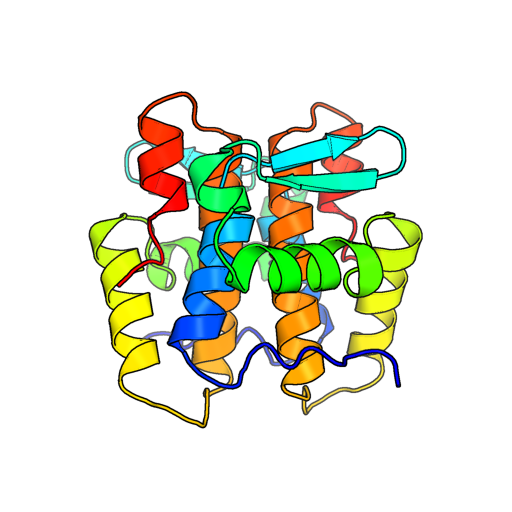1.305 1 75.12 18 TYR B CA 1
ATOM 1043 C C . TYR B 1 18 ? -0.435 9.258 -1.978 1 75.12 18 TYR B C 1
ATOM 1045 O O . TYR B 1 18 ? 0.651 8.672 -2.006 1 75.12 18 TYR B O 1
ATOM 1053 N N . GLU B 1 19 ? -0.58 10.422 -2.463 1 79.5 19 GLU B N 1
ATOM 1054 C CA . GLU B 1 19 ? 0.535 11.156 -3.055 1 79.5 19 GLU B CA 1
ATOM 1055 C C . GLU B 1 19 ? 1.634 11.414 -2.027 1 79.5 19 GLU B C 1
ATOM 1057 O O . GLU B 1 19 ? 2.82 11.258 -2.328 1 79.5 19 GLU B O 1
ATOM 1062 N N . PHE B 1 20 ? 1.235 11.82 -0.898 1 82.75 20 PHE B N 1
ATOM 1063 C CA . PHE B 1 20 ? 2.201 12.062 0.165 1 82.75 20 PHE B CA 1
ATOM 1064 C C . PHE B 1 20 ? 2.93 10.781 0.543 1 82.75 20 PHE B C 1
ATOM 1066 O O . PHE B 1 20 ? 4.141 10.789 0.773 1 82.75 20 PHE B O 1
ATOM 1073 N N . LEU B 1 21 ? 2.191 9.742 0.54 1 79 21 LEU B N 1
ATOM 1074 C CA . LEU B 1 21 ? 2.762 8.461 0.944 1 79 21 LEU B CA 1
ATOM 1075 C C . LEU B 1 21 ? 3.801 7.988 -0.065 1 79 21 LEU B C 1
ATOM 1077 O O . LEU B 1 21 ? 4.801 7.375 0.312 1 79 21 LEU B O 1
ATOM 1081 N N . LEU B 1 22 ? 3.531 8.312 -1.307 1 83.56 22 LEU B N 1
ATOM 1082 C CA . LEU B 1 22 ? 4.414 7.844 -2.367 1 83.56 22 LEU B CA 1
ATOM 1083 C C . LEU B 1 22 ? 5.555 8.82 -2.604 1 83.56 22 LEU B C 1
ATOM 1085 O O . LEU B 1 22 ? 6.539 8.492 -3.27 1 83.56 22 LEU B O 1
ATOM 1089 N N . ALA B 1 23 ? 5.469 10.039 -2.008 1 83.38 23 ALA B N 1
ATOM 1090 C CA . ALA B 1 23 ? 6.543 11.016 -2.131 1 83.38 23 ALA B CA 1
ATOM 1091 C C . ALA B 1 23 ? 7.812 10.539 -1.435 1 83.38 23 ALA B C 1
ATOM 1093 O O . ALA B 1 23 ? 7.777 9.578 -0.66 1 83.38 23 ALA B O 1
ATOM 1094 N N . GLU B 1 24 ? 8.852 11.141 -1.735 1 81.69 24 GLU B N 1
ATOM 1095 C CA . GLU B 1 24 ? 10.07 10.82 -0.995 1 81.69 24 GLU B CA 1
ATOM 1096 C C . GLU B 1 24 ? 9.945 11.219 0.472 1 81.69 24 GLU B C 1
ATOM 1098 O O . GLU B 1 24 ? 9.695 12.391 0.783 1 81.69 24 GLU B O 1
ATOM 1103 N N . LEU B 1 25 ? 10 10.164 1.294 1 84.38 25 LEU B N 1
ATOM 1104 C CA . LEU B 1 25 ? 9.82 10.375 2.725 1 84.38 25 LEU B CA 1
ATOM 1105 C C . LEU B 1 25 ? 11.148 10.273 3.463 1 84.38 25 LEU B C 1
ATOM 1107 O O . LEU B 1 25 ? 12.047 9.539 3.035 1 84.38 25 LEU B O 1
ATOM 1111 N N . ASP B 1 26 ? 11.242 11.094 4.426 1 87.44 26 ASP B N 1
ATOM 1112 C CA . ASP B 1 26 ? 12.297 10.922 5.418 1 87.44 26 ASP B CA 1
ATOM 1113 C C . ASP B 1 26 ? 11.758 10.273 6.691 1 87.44 26 ASP B C 1
ATOM 1115 O O . ASP B 1 26 ? 10.727 10.695 7.219 1 87.44 26 ASP B O 1
ATOM 1119 N N . ILE B 1 27 ? 12.414 9.172 6.98 1 89.19 27 ILE B N 1
ATOM 1120 C CA . ILE B 1 27 ? 12.07 8.516 8.234 1 89.19 27 ILE B CA 1
ATOM 1121 C C . ILE B 1 27 ? 13.242 8.625 9.211 1 89.19 27 ILE B C 1
ATOM 1123 O O . ILE B 1 27 ? 14.297 8.031 8.992 1 89.19 27 ILE B O 1
ATOM 1127 N N . SER B 1 28 ? 13.047 9.328 10.273 1 91.69 28 SER B N 1
ATOM 1128 C CA . SER B 1 28 ? 14.109 9.555 11.25 1 91.69 28 SER B CA 1
ATOM 1129 C C . SER B 1 28 ? 14.344 8.32 12.109 1 91.69 28 SER B C 1
ATOM 1131 O O . SER B 1 28 ? 13.547 7.379 12.086 1 91.69 28 SER B O 1
ATOM 1133 N N . PRO B 1 29 ? 15.383 8.289 12.859 1 91.19 29 PRO B N 1
ATOM 1134 C CA . PRO B 1 29 ? 15.672 7.152 13.734 1 91.19 29 PRO B CA 1
ATOM 1135 C C . PRO B 1 29 ? 14.578 6.922 14.781 1 91.19 29 PRO B C 1
ATOM 1137 O O . PRO B 1 29 ? 14.383 5.793 15.227 1 91.19 29 PRO B O 1
ATOM 1140 N N . ASP B 1 30 ? 13.906 7.961 15.148 1 92.75 30 ASP B N 1
ATOM 1141 C CA . ASP B 1 30 ? 12.805 7.824 16.109 1 92.75 30 ASP B CA 1
ATOM 1142 C C . ASP B 1 30 ? 11.492 7.523 15.391 1 92.75 30 ASP B C 1
ATOM 1144 O O . ASP B 1 30 ? 10.414 7.668 15.977 1 92.75 30 ASP B O 1
ATOM 1148 N N . LEU B 1 31 ? 11.586 7.246 14.102 1 91 31 LEU B N 1
ATOM 1149 C CA . LEU B 1 31 ? 10.484 6.754 13.281 1 91 31 LEU B CA 1
ATOM 1150 C C . LEU B 1 31 ? 9.484 7.871 12.977 1 91 31 LEU B C 1
ATOM 1152 O O . LEU B 1 31 ? 8.305 7.609 12.758 1 91 31 LEU B O 1
ATOM 1156 N N . GLN B 1 32 ? 10.039 9.133 13.062 1 93.88 32 GLN B N 1
ATOM 1157 C CA . GLN B 1 32 ? 9.227 10.25 12.594 1 93.88 32 GLN B CA 1
ATOM 1158 C C . GLN B 1 32 ? 9.266 10.359 11.07 1 93.88 32 GLN B C 1
ATOM 1160 O O . GLN B 1 32 ? 10.344 10.328 10.469 1 93.88 32 GLN B O 1
ATOM 1165 N N . ILE B 1 33 ? 8.016 10.469 10.5 1 91.12 33 ILE B N 1
ATOM 1166 C CA . ILE B 1 33 ? 7.91 10.531 9.047 1 91.12 33 ILE B CA 1
ATOM 1167 C C . ILE B 1 33 ? 7.707 11.977 8.602 1 91.12 33 ILE B C 1
ATOM 1169 O O . ILE B 1 33 ? 6.879 12.695 9.172 1 91.12 33 ILE B O 1
ATOM 1173 N N . SER B 1 34 ? 8.453 12.352 7.625 1 90.75 34 SER B N 1
ATOM 1174 C CA . SER B 1 34 ? 8.312 13.672 7.027 1 90.75 34 SER B CA 1
ATOM 1175 C C . SER B 1 34 ? 8.461 13.609 5.512 1 90.75 34 SER B C 1
ATOM 1177 O O . SER B 1 34 ? 9.031 12.656 4.977 1 90.75 34 SER B O 1
ATOM 1179 N N . ILE B 1 35 ? 7.879 14.578 4.863 1 87.94 35 ILE B N 1
ATOM 1180 C CA . ILE B 1 35 ? 7.969 14.688 3.41 1 87.94 35 ILE B CA 1
ATOM 1181 C C . ILE B 1 35 ? 9.242 15.438 3.027 1 87.94 35 ILE B C 1
ATOM 1183 O O . ILE B 1 35 ? 9.5 16.531 3.527 1 87.94 35 ILE B O 1
ATOM 1187 N N . LYS B 1 36 ? 10.016 14.914 2.184 1 86.44 36 LYS B N 1
ATOM 1188 C CA . LYS B 1 36 ? 11.312 15.492 1.827 1 86.44 36 LYS B CA 1
ATOM 1189 C C . LYS B 1 36 ? 11.141 16.766 1.017 1 86.44 36 LYS B C 1
ATOM 1191 O O . LYS B 1 36 ? 11.852 17.75 1.232 1 86.44 36 LYS B O 1
ATOM 1196 N N . ASP B 1 37 ? 10.195 16.766 0.163 1 84.94 37 ASP B N 1
ATOM 1197 C CA . ASP B 1 37 ? 9.977 17.922 -0.696 1 84.94 37 ASP B CA 1
ATOM 1198 C C . ASP B 1 37 ? 9.32 19.062 0.081 1 84.94 37 ASP B C 1
ATOM 1200 O O . ASP B 1 37 ? 8.164 18.969 0.491 1 84.94 37 ASP B O 1
ATOM 1204 N N . GLU B 1 38 ? 10 20.125 0.22 1 85.75 38 GLU B N 1
ATOM 1205 C CA . GLU B 1 38 ? 9.539 21.25 1.027 1 85.75 38 GLU B CA 1
ATOM 1206 C C . GLU B 1 38 ? 8.258 21.859 0.463 1 85.75 38 GLU B C 1
ATOM 1208 O O . GLU B 1 38 ? 7.383 22.297 1.218 1 85.75 38 GLU B O 1
ATOM 1213 N N . GLU B 1 39 ? 8.25 21.875 -0.875 1 85.94 39 GLU B N 1
ATOM 1214 C CA . GLU B 1 39 ? 7.055 22.422 -1.511 1 85.94 39 GLU B CA 1
ATOM 1215 C C . GLU B 1 39 ? 5.824 21.578 -1.19 1 85.94 39 GLU B C 1
ATOM 1217 O O . GLU B 1 39 ? 4.781 22.109 -0.813 1 85.94 39 GLU B O 1
ATOM 1222 N N . LEU B 1 40 ? 5.953 20.297 -1.229 1 81.62 40 LEU B N 1
ATOM 1223 C CA . LEU B 1 40 ? 4.867 19.391 -0.887 1 81.62 40 LEU B CA 1
ATOM 1224 C C . LEU B 1 40 ? 4.562 19.438 0.605 1 81.62 40 LEU B C 1
ATOM 1226 O O . LEU B 1 40 ? 3.395 19.422 1.005 1 81.62 40 LEU B O 1
ATOM 1230 N N . ALA B 1 41 ? 5.578 19.578 1.381 1 88.31 41 ALA B N 1
ATOM 1231 C CA . ALA B 1 41 ? 5.434 19.594 2.834 1 88.31 41 ALA B CA 1
ATOM 1232 C C . ALA B 1 41 ? 4.715 20.844 3.307 1 88.31 41 ALA B C 1
ATOM 1234 O O . ALA B 1 41 ? 4.137 20.875 4.398 1 88.31 41 ALA B O 1
ATOM 1235 N N . SER B 1 42 ? 4.711 21.797 2.49 1 88 42 SER B N 1
ATOM 1236 C CA . SER B 1 42 ? 4.156 23.094 2.883 1 88 42 SER B CA 1
ATOM 1237 C C . SER B 1 42 ? 2.658 23.156 2.604 1 88 42 SER B C 1
ATOM 1239 O O . SER B 1 42 ? 1.972 24.062 3.072 1 88 42 SER B O 1
ATOM 1241 N N . LEU B 1 43 ? 2.162 22.219 1.85 1 84.06 43 LEU B N 1
ATOM 1242 C CA . LEU B 1 43 ? 0.731 22.188 1.572 1 84.06 43 LEU B CA 1
ATOM 1243 C C . LEU B 1 43 ? -0.067 21.984 2.855 1 84.06 43 LEU B C 1
ATOM 1245 O O . LEU B 1 43 ? 0.381 21.297 3.768 1 84.06 43 LEU B O 1
ATOM 1249 N N . ARG B 1 44 ? -1.194 22.562 2.939 1 79.25 44 ARG B N 1
ATOM 1250 C CA . ARG B 1 44 ? -2.051 22.5 4.121 1 79.25 44 ARG B CA 1
ATOM 1251 C C . ARG B 1 44 ? -2.369 21.062 4.492 1 79.25 44 ARG B C 1
ATOM 1253 O O . ARG B 1 44 ? -2.359 20.703 5.672 1 79.25 44 ARG B O 1
ATOM 1260 N N . LYS B 1 45 ? -2.543 20.219 3.441 1 78.88 45 LYS B N 1
ATOM 1261 C CA . LYS B 1 45 ? -2.959 18.844 3.688 1 78.88 45 LYS B CA 1
ATOM 1262 C C . LYS B 1 45 ? -1.78 17.984 4.141 1 78.88 45 LYS B C 1
ATOM 1264 O O . LYS B 1 45 ? -1.971 16.875 4.637 1 78.88 45 LYS B O 1
ATOM 1269 N N . ALA B 1 46 ? -0.61 18.531 4.051 1 86.5 46 ALA B N 1
ATOM 1270 C CA . ALA B 1 46 ? 0.571 17.781 4.473 1 86.5 46 ALA B CA 1
ATOM 1271 C C . ALA B 1 46 ? 0.564 17.562 5.98 1 86.5 46 ALA B C 1
ATOM 1273 O O . ALA B 1 46 ? 1.062 16.531 6.465 1 86.5 46 ALA B O 1
ATOM 1274 N N . SER B 1 47 ? -0.041 18.469 6.66 1 86.06 47 SER B N 1
ATOM 1275 C CA . SER B 1 47 ? -0.117 18.344 8.109 1 86.06 47 SER B CA 1
ATOM 1276 C C . SER B 1 47 ? -0.975 17.156 8.523 1 86.06 47 SER B C 1
ATOM 1278 O O . SER B 1 47 ? -0.616 16.406 9.438 1 86.06 47 SER B O 1
ATOM 1280 N N . ASP B 1 48 ? -2.064 17.016 7.844 1 80.94 48 ASP B N 1
ATOM 1281 C CA . ASP B 1 48 ? -2.928 15.867 8.109 1 80.94 48 ASP B CA 1
ATOM 1282 C C . ASP B 1 48 ? -2.199 14.555 7.836 1 80.94 48 ASP B C 1
ATOM 1284 O O . ASP B 1 48 ? -2.316 13.594 8.609 1 80.94 48 ASP B O 1
ATOM 1288 N N . PHE B 1 49 ? -1.492 14.562 6.758 1 83.81 49 PHE B N 1
ATOM 1289 C CA . PHE B 1 49 ? -0.711 13.383 6.414 1 83.81 49 PHE B CA 1
ATOM 1290 C C . PHE B 1 49 ? 0.302 13.062 7.504 1 83.81 49 PHE B C 1
ATOM 1292 O O . PHE B 1 49 ? 0.429 11.906 7.926 1 83.81 49 PHE B O 1
ATOM 1299 N N . ARG B 1 50 ? 0.961 14.086 7.945 1 88 50 ARG B N 1
ATOM 1300 C CA . ARG B 1 50 ? 1.965 13.898 8.984 1 88 50 ARG B CA 1
ATOM 1301 C C . ARG B 1 50 ? 1.335 13.344 10.258 1 88 50 ARG B C 1
ATOM 1303 O O . ARG B 1 50 ? 1.895 12.453 10.898 1 88 50 ARG B O 1
ATOM 1310 N N . THR B 1 51 ? 0.218 13.859 10.531 1 87 51 THR B N 1
ATOM 1311 C CA . THR B 1 51 ? -0.476 13.414 11.727 1 87 51 THR B CA 1
ATOM 1312 C C . THR B 1 51 ? -0.898 11.953 11.594 1 87 51 THR B C 1
ATOM 1314 O O . THR B 1 51 ? -0.699 11.156 12.516 1 87 51 THR B O 1
ATOM 1317 N N . VAL B 1 52 ? -1.407 11.586 10.5 1 84.12 52 VAL B N 1
ATOM 1318 C CA . VAL B 1 52 ? -1.858 10.219 10.273 1 84.12 52 VAL B CA 1
ATOM 1319 C C . VAL B 1 52 ? -0.667 9.266 10.328 1 84.12 52 VAL B C 1
ATOM 1321 O O . VAL B 1 52 ? -0.714 8.242 11.016 1 84.12 52 VAL B O 1
ATOM 1324 N N . CYS B 1 53 ? 0.346 9.648 9.688 1 86.25 53 CYS B N 1
ATOM 1325 C CA . CYS B 1 53 ? 1.513 8.781 9.602 1 86.25 53 CYS B CA 1
ATOM 1326 C C . CYS B 1 53 ? 2.203 8.656 10.953 1 86.25 53 CYS B C 1
ATOM 1328 O O . CYS B 1 53 ? 2.697 7.586 11.312 1 86.25 53 CYS B O 1
ATOM 1330 N N . ASN B 1 54 ? 2.238 9.711 11.672 1 91 54 ASN B N 1
ATOM 1331 C CA . ASN B 1 54 ? 3.062 9.719 12.875 1 91 54 ASN B CA 1
ATOM 1332 C C . ASN B 1 54 ? 2.252 9.344 14.109 1 91 54 ASN B C 1
ATOM 1334 O O . ASN B 1 54 ? 2.793 8.797 15.07 1 91 54 ASN B O 1
ATOM 1338 N N . ASP B 1 55 ? 0.915 9.555 14.016 1 88.62 55 ASP B N 1
ATOM 1339 C CA . ASP B 1 55 ? 0.149 9.359 15.242 1 88.62 55 ASP B CA 1
ATOM 1340 C C . ASP B 1 55 ? -0.852 8.219 15.086 1 88.62 55 ASP B C 1
ATOM 1342 O O . ASP B 1 55 ? -1.395 7.727 16.078 1 88.62 55 ASP B O 1
ATOM 1346 N N . VAL B 1 56 ? -1.104 7.707 13.867 1 85 56 VAL B N 1
ATOM 1347 C CA . VAL B 1 56 ? -2.217 6.781 13.672 1 85 56 VAL B CA 1
ATOM 1348 C C . VAL B 1 56 ? -1.687 5.422 13.234 1 85 56 VAL B C 1
ATOM 1350 O O . VAL B 1 56 ? -2.057 4.391 13.797 1 85 56 VAL B O 1
ATOM 1353 N N . ILE B 1 57 ? -0.853 5.359 12.164 1 89.19 57 ILE B N 1
ATOM 1354 C CA . ILE B 1 57 ? -0.44 4.062 11.641 1 89.19 57 ILE B CA 1
ATOM 1355 C C . ILE B 1 57 ? 0.729 3.523 12.461 1 89.19 57 ILE B C 1
ATOM 1357 O O . ILE B 1 57 ? 1.598 4.285 12.891 1 89.19 57 ILE B O 1
ATOM 1361 N N . PRO B 1 58 ? 0.723 2.268 12.742 1 91.19 58 PRO B N 1
ATOM 1362 C CA . PRO B 1 58 ? 1.876 1.656 13.414 1 91.19 58 PRO B CA 1
ATOM 1363 C C . PRO B 1 58 ? 3.125 1.642 12.531 1 91.19 58 PRO B C 1
ATOM 1365 O O . PRO B 1 58 ? 3.027 1.456 11.32 1 91.19 58 PRO B O 1
ATOM 1368 N N . LYS B 1 59 ? 4.262 1.8 13.188 1 91.62 59 LYS B N 1
ATOM 1369 C CA . LYS B 1 59 ? 5.504 1.846 12.422 1 91.62 59 LYS B CA 1
ATOM 1370 C C . LYS B 1 59 ? 6.453 0.729 12.844 1 91.62 59 LYS B C 1
ATOM 1372 O O . LYS B 1 59 ? 7.414 0.425 12.133 1 91.62 59 LYS B O 1
ATOM 1377 N N . ARG B 1 60 ? 6.309 0.208 14.062 1 92.75 60 ARG B N 1
ATOM 1378 C CA . ARG B 1 60 ? 7.121 -0.906 14.539 1 92.75 60 ARG B CA 1
ATOM 1379 C C . ARG B 1 60 ? 6.48 -2.244 14.18 1 92.75 60 ARG B C 1
ATOM 1381 O O . ARG B 1 60 ? 5.258 -2.387 14.242 1 92.75 60 ARG B O 1
ATOM 1388 N N . ILE B 1 61 ? 7.344 -3.121 13.93 1 91.19 61 ILE B N 1
ATOM 1389 C CA . ILE B 1 61 ? 6.898 -4.422 13.445 1 91.19 61 ILE B CA 1
ATOM 1390 C C . ILE B 1 61 ? 5.934 -5.047 14.445 1 91.19 61 ILE B C 1
ATOM 1392 O O . ILE B 1 61 ? 4.859 -5.523 14.07 1 91.19 61 ILE B O 1
ATOM 1396 N N . PRO B 1 62 ? 6.191 -5.062 15.797 1 92.38 62 PRO B N 1
ATOM 1397 C CA . PRO B 1 62 ? 5.223 -5.668 16.703 1 92.38 62 PRO B CA 1
ATOM 1398 C C . PRO B 1 62 ? 3.854 -4.992 16.656 1 92.38 62 PRO B C 1
ATOM 1400 O O . PRO B 1 62 ? 2.824 -5.656 16.781 1 92.38 62 PRO B O 1
ATOM 1403 N N . ASP B 1 63 ? 3.861 -3.688 16.469 1 91.94 63 ASP B N 1
ATOM 1404 C CA . ASP B 1 63 ? 2.602 -2.953 16.391 1 91.94 63 ASP B CA 1
ATOM 1405 C C . ASP B 1 63 ? 1.866 -3.256 15.086 1 91.94 63 ASP B C 1
ATOM 1407 O O . ASP B 1 63 ? 0.636 -3.322 15.062 1 91.94 63 ASP B O 1
ATOM 1411 N N . ILE B 1 64 ? 2.551 -3.375 14.016 1 90.88 64 ILE B N 1
ATOM 1412 C CA . ILE B 1 64 ? 1.972 -3.734 12.719 1 90.88 64 ILE B CA 1
ATOM 1413 C C . ILE B 1 64 ? 1.32 -5.113 12.812 1 90.88 64 ILE B C 1
ATOM 1415 O O . ILE B 1 64 ? 0.193 -5.305 12.352 1 90.88 64 ILE B O 1
ATOM 1419 N N . ARG B 1 65 ? 1.971 -6.012 13.484 1 87.44 65 ARG B N 1
ATOM 1420 C CA . ARG B 1 65 ? 1.443 -7.359 13.68 1 87.44 65 ARG B CA 1
ATOM 1421 C C . ARG B 1 65 ? 0.175 -7.332 14.531 1 87.44 65 ARG B C 1
ATOM 1423 O O . ARG B 1 65 ? -0.759 -8.102 14.281 1 87.44 65 ARG B O 1
ATOM 1430 N N . ARG B 1 66 ? 0.146 -6.445 15.43 1 87.38 66 ARG B N 1
ATOM 1431 C CA . ARG B 1 66 ? -1.033 -6.309 16.281 1 87.38 66 ARG B CA 1
ATOM 1432 C C . ARG B 1 66 ? -2.227 -5.797 15.484 1 87.38 66 ARG B C 1
ATOM 1434 O O . ARG B 1 66 ? -3.359 -6.227 15.703 1 87.38 66 ARG B O 1
ATOM 1441 N N . LEU B 1 67 ? -1.959 -4.852 14.539 1 84.5 67 LEU B N 1
ATOM 1442 C CA . LEU B 1 67 ? -3.016 -4.363 13.664 1 84.5 67 LEU B CA 1
ATOM 1443 C C . LEU B 1 67 ? -3.596 -5.5 12.828 1 84.5 67 LEU B C 1
ATOM 1445 O O . LEU B 1 67 ? -4.816 -5.656 12.75 1 84.5 67 LEU B O 1
ATOM 1449 N N . SER B 1 68 ? -2.699 -6.281 12.297 1 80 68 SER B N 1
ATOM 1450 C CA . SER B 1 68 ? -3.139 -7.414 11.492 1 80 68 SER B CA 1
ATOM 1451 C C . SER B 1 68 ? -3.926 -8.422 12.328 1 80 68 SER B C 1
ATOM 1453 O O . SER B 1 68 ? -4.957 -8.93 11.883 1 80 68 SER B O 1
ATOM 1455 N N . ALA B 1 69 ? -3.467 -8.664 13.508 1 81.5 69 ALA B N 1
ATOM 1456 C CA . ALA B 1 69 ? -4.145 -9.586 14.406 1 81.5 69 ALA B CA 1
ATOM 1457 C C . ALA B 1 69 ? -5.535 -9.078 14.773 1 81.5 69 ALA B C 1
ATOM 1459 O O . ALA B 1 69 ? -6.488 -9.859 14.844 1 81.5 69 ALA B O 1
ATOM 1460 N N . SER B 1 70 ? -5.641 -7.793 14.953 1 79 70 SER B N 1
ATOM 1461 C CA . SER B 1 70 ? -6.918 -7.188 15.32 1 79 70 SER B CA 1
ATOM 1462 C C . SER B 1 70 ? -7.918 -7.266 14.172 1 79 70 SER B C 1
ATOM 1464 O O . SER B 1 70 ? -9.109 -7.477 14.391 1 79 70 SER B O 1
ATOM 1466 N N . LEU B 1 71 ? -7.508 -7.133 12.922 1 72.19 71 LEU B N 1
ATOM 1467 C CA . LEU B 1 71 ? -8.359 -7.215 11.742 1 72.19 71 LEU B CA 1
ATOM 1468 C C . LEU B 1 71 ? -8.906 -8.625 11.562 1 72.19 71 LEU B C 1
ATOM 1470 O O . LEU B 1 71 ? -10.047 -8.805 11.141 1 72.19 71 LEU B O 1
ATOM 1474 N N . SER B 1 72 ? -8.086 -9.562 11.961 1 69.56 72 SER B N 1
ATOM 1475 C CA . SER B 1 72 ? -8.461 -10.961 11.805 1 69.56 72 SER B CA 1
ATOM 1476 C C . SER B 1 72 ? -9.555 -11.352 12.797 1 69.56 72 SER B C 1
ATOM 1478 O O . SER B 1 72 ? -10.297 -12.312 12.57 1 69.56 72 SER B O 1
ATOM 1480 N N . SER B 1 73 ? -9.586 -10.609 13.805 1 69.88 73 SER B N 1
ATOM 1481 C CA . SER B 1 73 ? -10.547 -10.938 14.852 1 69.88 73 SER B CA 1
ATOM 1482 C C . SER B 1 73 ? -11.938 -10.414 14.516 1 69.88 73 SER B C 1
ATOM 1484 O O . SER B 1 73 ? -12.922 -10.805 15.141 1 69.88 73 SER B O 1
ATOM 1486 N N . HIS B 1 74 ? -12.141 -9.523 13.547 1 61.09 74 HIS B N 1
ATOM 1487 C CA . HIS B 1 74 ? -13.43 -8.984 13.133 1 61.09 74 HIS B CA 1
ATOM 1488 C C . HIS B 1 74 ? -13.719 -9.32 11.68 1 61.09 74 HIS B C 1
ATOM 1490 O O . HIS B 1 74 ? -13.656 -8.445 10.805 1 61.09 74 HIS B O 1
ATOM 1496 N N . PRO B 1 75 ? -14.117 -10.656 11.516 1 56.78 75 PRO B N 1
ATOM 1497 C CA . PRO B 1 75 ? -14.367 -11.117 10.148 1 56.78 75 PRO B CA 1
ATOM 1498 C C . PRO B 1 75 ? -15.586 -10.453 9.516 1 56.78 75 PRO B C 1
ATOM 1500 O O . PRO B 1 75 ? -16.578 -10.195 10.203 1 56.78 75 PRO B O 1
ATOM 1503 N N . GLY B 1 76 ? -15.477 -9.938 8.336 1 56.31 76 GLY B N 1
ATOM 1504 C CA . GLY B 1 76 ? -16.641 -9.586 7.543 1 56.31 76 GLY B CA 1
ATOM 1505 C C . GLY B 1 76 ? -16.688 -8.117 7.164 1 56.31 76 GLY B C 1
ATOM 1506 O O . GLY B 1 76 ? -17.016 -7.773 6.027 1 56.31 76 GLY B O 1
ATOM 1507 N N . VAL B 1 77 ? -16.734 -7.207 8.203 1 57.69 77 VAL B N 1
ATOM 1508 C CA . VAL B 1 77 ? -16.984 -5.832 7.789 1 57.69 77 VAL B CA 1
ATOM 1509 C C . VAL B 1 77 ? -15.82 -4.941 8.242 1 57.69 77 VAL B C 1
ATOM 1511 O O . VAL B 1 77 ? -15.43 -4.965 9.406 1 57.69 77 VAL B O 1
ATOM 1514 N N . LEU B 1 78 ? -15.102 -4.492 7.273 1 60.81 78 LEU B N 1
ATOM 1515 C CA . LEU B 1 78 ? -14.094 -3.516 7.66 1 60.81 78 LEU B CA 1
ATOM 1516 C C . LEU B 1 78 ? -14.648 -2.098 7.582 1 60.81 78 LEU B C 1
ATOM 1518 O O . LEU B 1 78 ? -15.281 -1.73 6.594 1 60.81 78 LEU B O 1
ATOM 1522 N N . LYS B 1 79 ? -14.609 -1.558 8.797 1 68.12 79 LYS B N 1
ATOM 1523 C CA . LYS B 1 79 ? -14.93 -0.132 8.805 1 68.12 79 LYS B CA 1
ATOM 1524 C C . LYS B 1 79 ? -13.984 0.646 7.891 1 68.12 79 LYS B C 1
ATOM 1526 O O . LYS B 1 79 ? -12.852 0.213 7.645 1 68.12 79 LYS B O 1
ATOM 1531 N N . LYS B 1 80 ? -14.445 1.607 7.312 1 66.5 80 LYS B N 1
ATOM 1532 C CA . LYS B 1 80 ? -13.68 2.457 6.41 1 66.5 80 LYS B CA 1
ATOM 1533 C C . LYS B 1 80 ? -12.375 2.91 7.062 1 66.5 80 LYS B C 1
ATOM 1535 O O . LYS B 1 80 ? -11.328 2.928 6.414 1 66.5 80 LYS B O 1
ATOM 1540 N N . GLU B 1 81 ? -12.539 3.188 8.352 1 68.81 81 GLU B N 1
ATOM 1541 C CA . GLU B 1 81 ? -11.367 3.654 9.086 1 68.81 81 GLU B CA 1
ATOM 1542 C C . GLU B 1 81 ? -10.305 2.562 9.188 1 68.81 81 GLU B C 1
ATOM 1544 O O . GLU B 1 81 ? -9.109 2.84 9.086 1 68.81 81 GLU B O 1
ATOM 1549 N N . ASP B 1 82 ? -10.789 1.419 9.336 1 70.44 82 ASP B N 1
ATOM 1550 C CA . ASP B 1 82 ? -9.867 0.292 9.43 1 70.44 82 ASP B CA 1
ATOM 1551 C C . ASP B 1 82 ? -9.242 -0.021 8.078 1 70.44 82 ASP B C 1
ATOM 1553 O O . ASP B 1 82 ? -8.055 -0.362 7.996 1 70.44 82 ASP B O 1
ATOM 1557 N N . PHE B 1 83 ? -10.023 0.252 7.133 1 69.31 83 PHE B N 1
ATOM 1558 C CA . PHE B 1 83 ? -9.508 0.056 5.785 1 69.31 83 PHE B CA 1
ATOM 1559 C C . PHE B 1 83 ? -8.391 1.053 5.477 1 69.31 83 PHE B C 1
ATOM 1561 O O . PHE B 1 83 ? -7.312 0.667 5.027 1 69.31 83 PHE B O 1
ATOM 1568 N N . GLU B 1 84 ? -8.648 2.264 5.785 1 70.56 84 GLU B N 1
ATOM 1569 C CA . GLU B 1 84 ? -7.672 3.309 5.5 1 70.56 84 GLU B CA 1
ATOM 1570 C C . GLU B 1 84 ? -6.387 3.092 6.293 1 70.56 84 GLU B C 1
ATOM 1572 O O . GLU B 1 84 ? -5.285 3.193 5.742 1 70.56 84 GLU B O 1
ATOM 1577 N N . ARG B 1 85 ? -6.574 2.713 7.523 1 76.69 85 ARG B N 1
ATOM 1578 C CA . ARG B 1 85 ? -5.43 2.445 8.391 1 76.69 85 ARG B CA 1
ATOM 1579 C C . ARG B 1 85 ? -4.609 1.271 7.863 1 76.69 85 ARG B C 1
ATOM 1581 O O . ARG B 1 85 ? -3.379 1.325 7.848 1 76.69 85 ARG B O 1
ATOM 1588 N N . THR B 1 86 ? -5.316 0.349 7.418 1 78.81 86 THR B N 1
ATOM 1589 C CA . THR B 1 86 ? -4.641 -0.835 6.898 1 78.81 86 THR B CA 1
ATOM 1590 C C . THR B 1 86 ? -3.932 -0.521 5.586 1 78.81 86 THR B C 1
ATOM 1592 O O . THR B 1 86 ? -2.77 -0.89 5.398 1 78.81 86 THR B O 1
ATOM 1595 N N . ALA B 1 87 ? -4.645 0.207 4.691 1 78.06 87 ALA B N 1
ATOM 1596 C CA . ALA B 1 87 ? -4.059 0.547 3.398 1 78.06 87 ALA B CA 1
ATOM 1597 C C . ALA B 1 87 ? -2.797 1.388 3.574 1 78.06 87 ALA B C 1
ATOM 1599 O O . ALA B 1 87 ? -1.771 1.118 2.943 1 78.06 87 ALA B O 1
ATOM 1600 N N . LEU B 1 88 ? -2.77 2.312 4.488 1 81.69 88 LEU B N 1
ATOM 1601 C CA . LEU B 1 88 ? -1.622 3.182 4.73 1 81.69 88 LEU B CA 1
ATOM 1602 C C . LEU B 1 88 ? -0.482 2.408 5.383 1 81.69 88 LEU B C 1
ATOM 1604 O O . LEU B 1 88 ? 0.688 2.633 5.066 1 81.69 88 LEU B O 1
ATOM 1608 N N . THR B 1 89 ? -0.828 1.523 6.23 1 86.25 89 THR B N 1
ATOM 1609 C CA . THR B 1 89 ? 0.187 0.68 6.852 1 86.25 89 THR B CA 1
ATOM 1610 C C . THR B 1 89 ? 0.841 -0.231 5.816 1 86.25 89 THR B C 1
ATOM 1612 O O . THR B 1 89 ? 2.055 -0.441 5.848 1 86.25 89 THR B O 1
ATOM 1615 N N . LEU B 1 90 ? 0.005 -0.696 4.969 1 86.12 90 LEU B N 1
ATOM 1616 C CA . LEU B 1 90 ? 0.536 -1.548 3.912 1 86.12 90 LEU B CA 1
ATOM 1617 C C . LEU B 1 90 ? 1.5 -0.772 3.021 1 86.12 90 LEU B C 1
ATOM 1619 O O . LEU B 1 90 ? 2.564 -1.279 2.662 1 86.12 90 LEU B O 1
ATOM 1623 N N . ALA B 1 91 ? 1.1 0.405 2.604 1 85.81 91 ALA B N 1
ATOM 1624 C CA . ALA B 1 91 ? 1.99 1.235 1.796 1 85.81 91 ALA B CA 1
ATOM 1625 C C . ALA B 1 91 ? 3.291 1.529 2.539 1 85.81 91 ALA B C 1
ATOM 1627 O O . ALA B 1 91 ? 4.375 1.447 1.959 1 85.81 91 ALA B O 1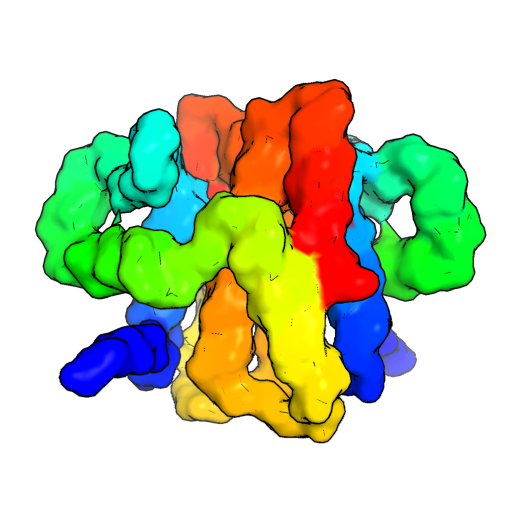
ATOM 1628 N N . TYR B 1 92 ? 3.189 1.812 3.83 1 87.44 92 TYR B N 1
ATOM 1629 C CA . TYR B 1 92 ? 4.363 2.064 4.66 1 87.44 92 TYR B CA 1
ATOM 1630 C C . TYR B 1 92 ? 5.281 0.848 4.691 1 87.44 92 TYR B C 1
ATOM 1632 O O . TYR B 1 92 ? 6.496 0.975 4.52 1 87.44 92 TYR B O 1
ATOM 1640 N N . THR B 1 93 ? 4.711 -0.279 4.852 1 90.69 93 THR B N 1
ATOM 1641 C CA . THR B 1 93 ? 5.484 -1.511 4.969 1 90.69 93 THR B CA 1
ATOM 1642 C C . THR B 1 93 ? 6.129 -1.874 3.635 1 90.69 93 THR B C 1
ATOM 1644 O O . THR B 1 93 ? 7.266 -2.35 3.6 1 90.69 93 THR B O 1
ATOM 1647 N N . ALA B 1 94 ? 5.375 -1.657 2.543 1 90 94 ALA B N 1
ATOM 1648 C CA . ALA B 1 94 ? 5.941 -1.907 1.221 1 90 94 ALA B CA 1
ATOM 1649 C C . ALA B 1 94 ? 7.152 -1.014 0.966 1 90 94 ALA B C 1
ATOM 1651 O O . ALA B 1 94 ? 8.164 -1.469 0.431 1 90 94 ALA B O 1
ATOM 1652 N N . TYR B 1 95 ? 7.082 0.229 1.438 1 85.06 95 TYR B N 1
ATOM 1653 C CA . TYR B 1 95 ? 8.172 1.188 1.299 1 85.06 95 TYR B CA 1
ATOM 1654 C C . TYR B 1 95 ? 9.391 0.748 2.098 1 85.06 95 TYR B C 1
ATOM 1656 O O . TYR B 1 95 ? 10.508 0.737 1.58 1 85.06 95 TYR B O 1
ATOM 1664 N N . ARG B 1 96 ? 9.148 0.348 3.332 1 86.44 96 ARG B N 1
ATOM 1665 C CA . ARG B 1 96 ? 10.227 -0.103 4.203 1 86.44 96 ARG B CA 1
ATOM 1666 C C . ARG B 1 96 ? 10.883 -1.365 3.654 1 86.44 96 ARG B C 1
ATOM 1668 O O . ARG B 1 96 ? 12.102 -1.522 3.734 1 86.44 96 ARG B O 1
ATOM 1675 N N . THR B 1 97 ? 10.039 -2.223 3.139 1 89.81 97 THR B N 1
ATOM 1676 C CA . THR B 1 97 ? 10.555 -3.471 2.588 1 89.81 97 THR B CA 1
ATOM 1677 C C . THR B 1 97 ? 11.461 -3.199 1.385 1 89.81 97 THR B C 1
ATOM 1679 O O . THR B 1 97 ? 12.547 -3.764 1.28 1 89.81 97 THR B O 1
ATOM 1682 N N . ALA B 1 98 ? 10.977 -2.348 0.498 1 85.69 98 ALA B N 1
ATOM 1683 C CA . ALA B 1 98 ? 11.734 -2.039 -0.713 1 85.69 98 ALA B CA 1
ATOM 1684 C C . ALA B 1 98 ? 13.07 -1.383 -0.375 1 85.69 98 ALA B C 1
ATOM 1686 O O . ALA B 1 98 ? 14.062 -1.577 -1.083 1 85.69 98 ALA B O 1
ATOM 1687 N N . LEU B 1 99 ? 13.133 -0.654 0.79 1 84.94 99 LEU B N 1
ATOM 1688 C CA . LEU B 1 99 ? 14.344 0.062 1.192 1 84.94 99 LEU B CA 1
ATOM 1689 C C . LEU B 1 99 ? 15.289 -0.859 1.949 1 84.94 99 LEU B C 1
ATOM 1691 O O . LEU B 1 99 ? 16.469 -0.531 2.129 1 84.94 99 LEU B O 1
ATOM 1695 N N . SER B 1 100 ? 14.719 -1.987 2.355 1 85.81 100 SER B N 1
ATOM 1696 C CA . SER B 1 100 ? 15.484 -2.896 3.201 1 85.81 100 SER B CA 1
ATOM 1697 C C . SER B 1 100 ? 16.219 -3.936 2.367 1 85.81 100 SER B C 1
ATOM 1699 O O . SER B 1 100 ? 15.953 -4.094 1.176 1 85.81 100 SER B O 1
ATOM 1701 N N . GLN B 1 101 ? 17.234 -4.527 3.002 1 85.38 101 GLN B N 1
ATOM 1702 C CA . GLN B 1 101 ? 18.031 -5.555 2.334 1 85.38 101 GLN B CA 1
ATOM 1703 C C . GLN B 1 101 ? 18.203 -6.785 3.223 1 85.38 101 GLN B C 1
ATOM 1705 O O . GLN B 1 101 ? 18.016 -6.711 4.438 1 85.38 101 GLN B O 1
ATOM 1710 N N . GLY B 1 102 ? 18.344 -7.973 2.605 1 83.62 102 GLY B N 1
ATOM 1711 C CA . GLY B 1 102 ? 18.656 -9.203 3.314 1 83.62 102 GLY B CA 1
ATOM 1712 C C . GLY B 1 102 ? 17.609 -9.586 4.344 1 83.62 102 GLY B C 1
ATOM 1713 O O . GLY B 1 102 ? 16.422 -9.641 4.031 1 83.62 102 GLY B O 1
ATOM 1714 N N . HIS B 1 103 ? 18.172 -9.891 5.555 1 82.88 103 HIS B N 1
ATOM 1715 C CA . HIS B 1 103 ? 17.312 -10.391 6.625 1 82.88 103 HIS B CA 1
ATOM 1716 C C . HIS B 1 103 ? 16.281 -9.352 7.039 1 82.88 103 HIS B C 1
ATOM 1718 O O . HIS B 1 103 ? 15.133 -9.703 7.344 1 82.88 103 HIS B O 1
ATOM 1724 N N . GLN B 1 104 ? 16.641 -8.047 6.98 1 82.25 104 GLN B N 1
ATOM 1725 C CA . GLN B 1 104 ? 15.703 -6.984 7.352 1 82.25 104 GLN B CA 1
ATOM 1726 C C . GLN B 1 104 ? 14.523 -6.93 6.383 1 82.25 104 GLN B C 1
ATOM 1728 O O . GLN B 1 104 ? 13.391 -6.676 6.789 1 82.25 104 GLN B O 1
ATOM 1733 N N . LYS B 1 105 ? 14.758 -7.223 5.164 1 84.62 105 LYS B N 1
ATOM 1734 C CA . LYS B 1 105 ? 13.688 -7.266 4.176 1 84.62 105 LYS B CA 1
ATOM 1735 C C . LYS B 1 105 ? 12.695 -8.383 4.492 1 84.62 105 LYS B C 1
ATOM 1737 O O . LYS B 1 105 ? 11.477 -8.195 4.371 1 84.62 105 LYS B O 1
ATOM 1742 N N . ASP B 1 106 ? 13.242 -9.438 5 1 83.12 106 ASP B N 1
ATOM 1743 C CA . ASP B 1 106 ? 12.391 -10.57 5.355 1 83.12 106 ASP B CA 1
ATOM 1744 C C . ASP B 1 106 ? 11.5 -10.227 6.547 1 83.12 106 ASP B C 1
ATOM 1746 O O . ASP B 1 106 ? 10.328 -10.625 6.586 1 83.12 106 ASP B O 1
ATOM 1750 N N . ILE B 1 107 ? 12.062 -9.57 7.398 1 85.81 107 ILE B N 1
ATOM 1751 C CA . ILE B 1 107 ? 11.328 -9.188 8.602 1 85.81 107 ILE B CA 1
ATOM 1752 C C . ILE B 1 107 ? 10.172 -8.258 8.227 1 85.81 107 ILE B C 1
ATOM 1754 O O . ILE B 1 107 ? 9.039 -8.461 8.688 1 85.81 107 ILE B O 1
ATOM 1758 N N . TRP B 1 108 ? 10.438 -7.27 7.34 1 88.44 108 TRP B N 1
ATOM 1759 C CA . TRP B 1 108 ? 9.414 -6.328 6.902 1 88.44 108 TRP B CA 1
ATOM 1760 C C . TRP B 1 108 ? 8.344 -7.035 6.078 1 88.44 108 TRP B C 1
ATOM 1762 O O . TRP B 1 108 ? 7.148 -6.77 6.242 1 88.44 108 TRP B O 1
ATOM 1772 N N . ALA B 1 109 ? 8.766 -8.008 5.289 1 85.38 109 ALA B N 1
ATOM 1773 C CA . ALA B 1 109 ? 7.832 -8.719 4.422 1 85.38 109 ALA B CA 1
ATOM 1774 C C . ALA B 1 109 ? 6.867 -9.57 5.242 1 85.38 109 ALA B C 1
ATOM 1776 O O . ALA B 1 109 ? 5.73 -9.805 4.828 1 85.38 109 ALA B O 1
ATOM 1777 N N . GLU B 1 110 ? 7.27 -9.883 6.43 1 83.75 110 GLU B N 1
ATOM 1778 C CA . GLU B 1 110 ? 6.457 -10.773 7.258 1 83.75 110 GLU B CA 1
ATOM 1779 C C . GLU B 1 110 ? 5.703 -9.992 8.328 1 83.75 110 GLU B C 1
ATOM 1781 O O . GLU B 1 110 ? 5.047 -10.578 9.188 1 83.75 110 GLU B O 1
ATOM 1786 N N . SER B 1 111 ? 5.703 -8.742 8.156 1 85.44 111 SER B N 1
ATOM 1787 C CA . SER B 1 111 ? 5.195 -7.926 9.258 1 85.44 111 SER B CA 1
ATOM 1788 C C . SER B 1 111 ? 3.674 -7.973 9.32 1 85.44 111 SER B C 1
ATOM 1790 O O . SER B 1 111 ? 3.082 -7.672 10.359 1 85.44 111 SER B O 1
ATOM 1792 N N . LEU B 1 112 ? 2.961 -8.352 8.344 1 77.19 112 LEU B N 1
ATOM 1793 C CA . LEU B 1 112 ? 1.502 -8.359 8.352 1 77.19 112 LEU B CA 1
ATOM 1794 C C . LEU B 1 112 ? 0.968 -9.766 8.625 1 77.19 112 LEU B C 1
ATOM 1796 O O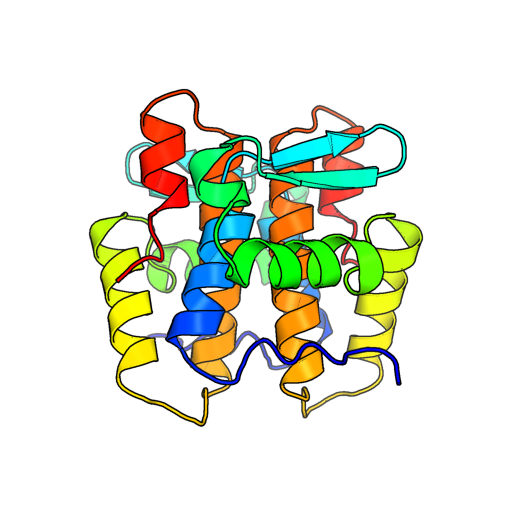 . LEU B 1 112 ? -0.246 -9.984 8.617 1 77.19 112 LEU B O 1
ATOM 1800 N N . ARG B 1 113 ? 1.923 -10.688 8.859 1 73.38 113 ARG B N 1
ATOM 1801 C CA . ARG B 1 113 ? 1.505 -12.039 9.227 1 73.38 113 ARG B CA 1
ATOM 1802 C C . ARG B 1 113 ? 1.211 -12.133 10.719 1 73.38 113 ARG B C 1
ATOM 1804 O O . ARG B 1 113 ? 2.012 -11.688 11.547 1 73.38 113 ARG B O 1
ATOM 1811 N N . SER B 1 114 ? -0.054 -12.289 11.023 1 61.62 114 SER B N 1
ATOM 1812 C CA . SER B 1 114 ? -0.345 -12.516 12.438 1 61.62 114 SER B CA 1
ATOM 1813 C C . SER B 1 114 ? 0.101 -13.906 12.875 1 61.62 114 SER B C 1
ATOM 1815 O O . SER B 1 114 ? 0.165 -14.828 12.062 1 61.62 114 SER B O 1
#

InterPro domains:
  IPR029170 FAM180 family [PF15173] (2-112)
  IPR029170 FAM180 family [PTHR34034] (2-112)

pLDDT: mean 78.66, std 13.33, range [27.11, 93.94]

Secondary structure (DSSP, 8-state):
-------TT-HHHHHHHHHHHHS-EEE-TT--EEES-HHHHTSHHHHHHHHIIIIIS--SHHHHHHHHHHHHTS-S---HHHHHHHHHHHHHHHHHHHH--HHHHHHHHTTT--/-------TT-HHHHHHHHHHHHS-EEE-TT--EEES-HHHHTSHHHHHHHHIIIIIS--SHHHHHHHHHHHHTS-S---HHHHHHHHHHHHHHHHHHHH--HHHHHHHHTTT--

Solvent-accessible surface area (backbone atoms only — not comparable to full-atom values): 12360 Å² total; per-residue (Å²): 124,81,75,70,70,58,52,74,79,40,56,66,50,40,32,50,47,50,31,59,68,28,33,64,65,41,69,45,96,87,63,46,58,44,59,62,51,62,74,62,47,64,37,79,66,35,54,56,45,39,45,43,59,58,73,65,40,59,83,49,59,73,51,34,20,49,52,37,42,57,52,51,70,50,76,89,67,75,51,67,61,54,46,52,46,47,38,51,34,45,25,51,40,17,29,52,18,48,70,37,59,73,71,56,19,52,54,43,15,47,26,46,53,102,124,82,76,70,70,59,52,74,80,40,55,65,47,41,33,49,47,50,31,58,68,29,33,64,65,41,69,45,95,87,65,46,60,43,58,62,49,60,75,62,48,64,38,79,66,34,54,57,45,39,45,43,58,60,74,64,39,58,84,48,59,74,50,33,20,48,52,37,42,55,54,52,71,48,77,90,66,75,51,67,60,55,45,52,46,47,38,52,36,44,26,51,41,20,29,52,18,50,70,38,59,73,72,58,19,51,53,43,16,47,24,46,55,102

Organism: Gulo gulo (NCBI:txid48420)

Foldseek 3Di:
DLCLVLLVPDPVSVVLLVVQLPADWDQDPVRQIAHPDPVSCPDPSVVVSSSCRVPPADDDLVVLCVLLVVCVVDPDDDDSSSVSNNVSNVSNLVVQLVVDDDPSNVSSVCSNPD/DLCLCLLVPDPVSVVLLVVQLPADWDQDPVRQIAHPDPVSCPDPSVVVSSCCRVPPADDDLVVLCVLLVVCVVDPDDDDSSSVSNNVSNVSNLVVQLVVDDDPSNVSSVCSNPD

Sequence (228 aa):
MPLNPVLQSSLEEVELLYEFLLAELDISPDLQISIKDEELASLRKASDFRTVCNDVIPKRIPDIRRLSASLSSHPGVLKKEDFERTALTLAYTAYRTALSQGHQKDIWAESLRSMPLNPVLQSSLEEVELLYEFLLAELDISPDLQISIKDEELASLRKASDFRTVCNDVIPKRIPDIRRLSASLSSHPGVLKKEDFERTALTLAYTAYRTALSQGHQKDIWAESLRS

Radius of gyration: 16.33 Å; Cα contacts (8 Å, |Δi|>4): 309; chains: 2; bounding box: 38×46×40 Å

Nearest PDB structures (foldseek):
  7d5s-assembly1_A9  TM=3.773E-01  e=7.272E+00  Saccharomyces cerevisiae S288C
  7d5s-assembly1_A9  TM=3.778E-01  e=6.022E+00  Saccharomyces cerevisiae S288C
  2lh7-assembly1_A  TM=2.140E-01  e=4.384E+00  Lupinus luteus